Protein AF-A0A520LMS9-F1 (afdb_monomer)

Sequence (282 aa):
MESEQLSDTQIKLTTVPNSDAVNGEWIRSWDDSGITDIYLSMTYQSGLDGSKYPDAHDNPDNYSHNELEKSEWSKIFIHELGHLLGLEHPWDKDDGDWAVDGPNDMTEYTIMGYESRDASGKVMDWFQDVDQRALRQIWDASTSTPEPEGGIIESVRGKGKLKGTKVADAFTFDSFEAFTKKNADKIIGFNASHGDTIAVSADAFPGLEDVSSISFASTKRRKKLKQLSKDDYDFVYFERKGRLYFDGNGAEKNWGNSSEGGLVAILKGKPELTVEDITLLA

Solvent-accessible surface area (backbone atoms only — not comparable to full-atom values): 16347 Å² total; per-residue (Å²): 133,84,75,81,73,83,77,81,62,51,80,45,81,39,70,53,86,96,37,74,58,70,54,76,42,65,54,57,95,86,52,92,81,81,63,60,42,47,38,49,36,60,35,94,52,74,93,67,55,63,85,82,53,75,55,42,87,86,42,51,87,82,60,83,78,53,73,65,58,53,46,53,52,47,26,51,53,53,30,52,51,34,44,74,65,70,48,67,46,52,40,47,62,90,89,73,64,65,78,42,90,42,88,85,54,91,69,78,68,31,53,56,46,85,62,59,47,40,98,86,68,46,69,41,79,61,78,25,75,59,46,52,52,50,45,44,59,67,62,50,68,79,44,87,67,87,65,58,77,52,38,82,44,66,69,49,96,43,61,36,74,45,70,50,46,96,40,34,25,33,41,29,38,61,65,63,67,54,22,32,86,69,35,27,27,31,40,33,56,70,39,61,92,50,58,24,32,40,32,37,26,33,65,34,38,70,79,43,71,87,60,93,70,86,42,63,48,71,39,72,44,74,73,56,50,66,48,50,31,40,65,53,35,47,30,40,35,35,43,76,72,13,35,36,29,34,35,36,49,43,58,42,86,48,23,44,55,49,86,49,12,26,37,51,36,33,40,45,94,38,54,86,79,60,58,88,36,50,41,81,53,130

pLDDT: mean 78.81, std 19.25, range [30.58, 98.56]

Radius of gyration: 29.91 Å; Cα contacts (8 Å, |Δi|>4): 514; chains: 1; bounding box: 59×44×84 Å

Foldseek 3Di:
DDDPDPPPADEDEEADPPDPDQDQDQDPPPDPPPDGHGYRYDHDDDPDDCVVVVPCVVPVVVDDDDPVRVLLSLLRSQLSVLVVLPDAAQCDCPVNDHNDPDLPDDDQDASSHPDQAHPVRDGDNHGDPVSVVVSCVSPVVPDDDPQDAAEEFEQDAWEEEGEHDPAEHEYEQQAADFADPRRAYEYHHDDVVRVYAHEYECNHAVLCPPPPAFFEEEDCDPVVLQVVQQQFGQWYANLVFQWIKGAQPGNDGGRDGRRRIHTHYHYPVSDDDDSSRYHYDD

Structure (mmCIF, N/CA/C/O backbone):
data_AF-A0A520LMS9-F1
#
_entry.id   AF-A0A520LMS9-F1
#
loop_
_atom_site.group_PDB
_atom_site.id
_atom_site.type_symbol
_atom_site.label_atom_id
_atom_site.label_alt_id
_atom_site.label_comp_id
_atom_site.label_asym_id
_atom_site.label_entity_id
_atom_site.label_seq_id
_atom_site.pdbx_PDB_ins_code
_atom_site.Cartn_x
_atom_site.Cartn_y
_atom_site.Cartn_z
_atom_site.occupancy
_atom_site.B_iso_or_equiv
_atom_site.auth_seq_id
_atom_site.auth_comp_id
_atom_site.auth_asym_id
_atom_site.auth_atom_id
_atom_site.pdbx_PDB_model_num
ATOM 1 N N . MET A 1 1 ? -21.909 8.331 -18.723 1.00 33.88 1 MET A N 1
ATOM 2 C CA . MET A 1 1 ? -21.374 7.387 -19.720 1.00 33.88 1 MET A CA 1
ATOM 3 C C . MET A 1 1 ? -20.358 8.178 -20.501 1.00 33.88 1 MET A C 1
ATOM 5 O O . MET A 1 1 ? -20.733 8.889 -21.421 1.00 33.88 1 MET A O 1
ATOM 9 N N . GLU A 1 2 ? -19.125 8.180 -20.012 1.00 30.58 2 GLU A N 1
ATOM 10 C CA . GLU A 1 2 ? -17.992 8.699 -20.768 1.00 30.58 2 GLU A CA 1
ATOM 11 C C . GLU A 1 2 ? -17.697 7.665 -21.850 1.00 30.58 2 GLU A C 1
ATOM 13 O O . GLU A 1 2 ? -17.546 6.479 -21.560 1.00 30.58 2 GLU A O 1
ATOM 18 N N . SER A 1 3 ? -17.768 8.089 -23.106 1.00 32.94 3 SER A N 1
ATOM 19 C CA . SER A 1 3 ? -17.291 7.288 -24.219 1.00 32.94 3 SER A CA 1
ATOM 20 C C . SER A 1 3 ? -15.773 7.384 -24.211 1.00 32.94 3 SER A C 1
ATOM 22 O O . SER A 1 3 ? -15.237 8.429 -24.578 1.00 32.94 3 SER A O 1
ATOM 24 N N . GLU A 1 4 ? -15.091 6.318 -23.806 1.00 32.62 4 GLU A N 1
ATOM 25 C CA . GLU A 1 4 ? -13.724 6.091 -24.263 1.00 32.62 4 GLU A CA 1
ATOM 26 C C . GLU A 1 4 ? -13.776 6.094 -25.795 1.00 32.62 4 GLU A C 1
ATOM 28 O O . GLU A 1 4 ? -14.355 5.201 -26.420 1.00 32.62 4 GLU A O 1
ATOM 33 N N . GLN A 1 5 ? -13.267 7.161 -26.414 1.00 39.25 5 GLN A N 1
ATOM 34 C CA . GLN A 1 5 ? -12.898 7.091 -27.818 1.00 39.25 5 GLN A CA 1
ATOM 35 C C . GLN A 1 5 ? -11.750 6.090 -27.882 1.00 39.25 5 GLN A C 1
ATOM 37 O O . GLN A 1 5 ? -10.721 6.285 -27.240 1.00 39.25 5 GLN A O 1
ATOM 42 N N . LEU A 1 6 ? -11.961 4.991 -28.605 1.00 36.78 6 LEU A N 1
ATOM 43 C CA . LEU A 1 6 ? -10.887 4.105 -29.028 1.00 36.78 6 LEU A CA 1
ATOM 44 C C . LEU A 1 6 ? -9.852 4.981 -29.738 1.00 36.78 6 LEU A C 1
ATOM 46 O O . LEU A 1 6 ? -10.110 5.424 -30.852 1.00 36.78 6 LEU A O 1
ATOM 50 N N . SER A 1 7 ? -8.740 5.282 -29.068 1.00 42.22 7 SER A N 1
ATOM 51 C CA . SER A 1 7 ? -7.595 5.901 -29.721 1.00 42.22 7 SER A CA 1
ATOM 52 C C . SER A 1 7 ? -7.036 4.881 -30.706 1.00 42.22 7 SER A C 1
ATOM 54 O O . SER A 1 7 ? -6.576 3.806 -30.324 1.00 42.22 7 SER A O 1
ATOM 56 N N . ASP A 1 8 ? -7.151 5.195 -31.986 1.00 45.91 8 ASP A N 1
ATOM 57 C CA . ASP A 1 8 ? -6.648 4.449 -33.132 1.00 45.91 8 ASP A CA 1
ATOM 58 C C . ASP A 1 8 ? -5.199 4.833 -33.485 1.00 45.91 8 ASP A C 1
ATOM 60 O O . ASP A 1 8 ? -4.721 4.530 -34.580 1.00 45.91 8 ASP A O 1
ATOM 64 N N . THR A 1 9 ? -4.469 5.446 -32.541 1.00 46.81 9 THR A N 1
ATOM 65 C CA . THR A 1 9 ? -3.041 5.756 -32.673 1.00 46.81 9 THR A CA 1
ATOM 66 C C . THR A 1 9 ? -2.236 4.483 -32.933 1.00 46.81 9 THR A C 1
ATOM 68 O O . THR A 1 9 ? -2.164 3.572 -32.106 1.00 46.81 9 THR A O 1
ATOM 71 N N . GLN A 1 10 ? -1.596 4.422 -34.100 1.00 46.44 10 GLN A N 1
ATOM 72 C CA . GLN A 1 10 ? -0.716 3.322 -34.476 1.00 46.44 10 GLN A CA 1
ATOM 73 C C . GLN A 1 10 ? 0.719 3.631 -34.053 1.00 46.44 10 GLN A C 1
ATOM 75 O O . GLN A 1 10 ? 1.300 4.604 -34.524 1.00 46.44 10 GLN A O 1
ATOM 80 N N . ILE A 1 11 ? 1.315 2.760 -33.233 1.00 51.97 11 ILE A N 1
ATOM 81 C CA . ILE A 1 11 ? 2.762 2.766 -32.992 1.00 51.97 11 ILE A CA 1
ATOM 82 C C . ILE A 1 11 ? 3.422 2.022 -34.151 1.00 51.97 11 ILE A C 1
ATOM 84 O O . ILE A 1 11 ? 3.248 0.811 -34.311 1.00 51.97 11 ILE A O 1
ATOM 88 N N . LYS A 1 12 ? 4.164 2.750 -34.983 1.00 48.50 12 LYS A N 1
ATOM 89 C CA . LYS A 1 12 ? 4.901 2.173 -36.114 1.00 48.50 12 LYS A CA 1
ATOM 90 C C . LYS A 1 12 ? 6.381 2.093 -35.768 1.00 48.50 12 LYS A C 1
ATOM 92 O O . LYS A 1 12 ? 7.036 3.122 -35.636 1.00 48.50 12 LYS A O 1
ATOM 97 N N . LEU A 1 13 ? 6.881 0.862 -35.671 1.00 52.12 13 LEU A N 1
ATOM 98 C CA . LEU A 1 13 ? 8.308 0.549 -35.628 1.00 52.12 13 LEU A CA 1
ATOM 99 C C . LEU A 1 13 ? 8.815 0.476 -37.068 1.00 52.12 13 LEU A C 1
ATOM 101 O O . LEU A 1 13 ? 8.409 -0.412 -37.819 1.00 52.12 13 LEU A O 1
ATOM 105 N N . THR A 1 14 ? 9.650 1.425 -37.480 1.00 47.31 14 THR A N 1
ATOM 106 C CA . THR A 1 14 ? 10.142 1.499 -38.863 1.00 47.31 14 THR A CA 1
ATOM 107 C C . THR A 1 14 ? 11.616 1.875 -38.917 1.00 47.31 14 THR A C 1
ATOM 109 O O . THR A 1 14 ? 12.094 2.651 -38.098 1.00 47.31 14 THR A O 1
ATOM 112 N N . THR A 1 15 ? 12.318 1.356 -39.922 1.00 47.34 15 THR A N 1
ATOM 113 C CA . THR A 1 15 ? 13.655 1.798 -40.320 1.00 47.34 15 THR A CA 1
ATOM 114 C C . THR A 1 15 ? 13.510 2.825 -41.457 1.00 47.34 15 THR A C 1
ATOM 116 O O . THR A 1 15 ? 13.548 2.458 -42.630 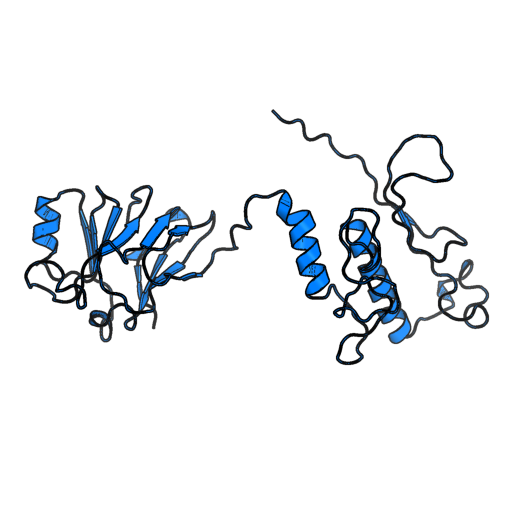1.00 47.34 15 THR A O 1
ATOM 119 N N . VAL A 1 16 ? 13.267 4.104 -41.151 1.00 43.28 16 VAL A N 1
ATOM 120 C CA . VAL A 1 16 ? 13.295 5.200 -42.144 1.00 43.28 16 VAL A CA 1
ATOM 121 C C . VAL A 1 16 ? 14.727 5.485 -42.657 1.00 43.28 16 VAL A C 1
ATOM 123 O O . VAL A 1 16 ? 15.595 5.901 -41.896 1.00 43.28 16 VAL A O 1
ATOM 126 N N . PRO A 1 17 ? 15.021 5.332 -43.955 1.00 41.97 17 PRO A N 1
ATOM 127 C CA . PRO A 1 17 ? 16.337 5.683 -44.496 1.00 41.97 17 PRO A CA 1
ATOM 128 C C . PRO A 1 17 ? 16.702 7.161 -44.251 1.00 41.97 17 PRO A C 1
ATOM 130 O O . PRO A 1 17 ? 15.886 8.037 -44.537 1.00 41.97 17 PRO A O 1
ATOM 133 N N . ASN A 1 18 ? 17.943 7.443 -43.829 1.00 41.88 18 ASN A N 1
ATOM 134 C CA . ASN A 1 18 ? 18.502 8.794 -43.621 1.00 41.88 18 ASN A CA 1
ATOM 135 C C . ASN A 1 18 ? 17.896 9.618 -42.466 1.00 41.88 18 ASN A C 1
ATOM 137 O O . ASN A 1 18 ? 17.939 10.849 -42.509 1.00 41.88 18 ASN A O 1
ATOM 141 N N . SER A 1 19 ? 17.335 8.963 -41.449 1.00 42.06 19 SER A N 1
ATOM 142 C CA . SER A 1 19 ? 16.986 9.615 -40.183 1.00 42.06 19 SER A CA 1
ATOM 143 C C . SER A 1 19 ? 17.893 9.061 -39.088 1.00 42.06 19 SER A C 1
ATOM 145 O O . SER A 1 19 ? 17.854 7.865 -38.838 1.00 42.06 19 SER A O 1
ATOM 147 N N . ASP A 1 20 ? 18.704 9.894 -38.439 1.00 41.53 20 ASP A N 1
ATOM 148 C CA . ASP A 1 20 ? 19.605 9.478 -37.340 1.00 41.53 20 ASP A CA 1
ATOM 149 C C . ASP A 1 20 ? 19.039 9.862 -35.968 1.00 41.53 20 ASP A C 1
ATOM 151 O O . ASP A 1 20 ? 19.756 10.008 -34.981 1.00 41.53 20 ASP A O 1
ATOM 155 N N . ALA A 1 21 ? 17.728 10.072 -35.928 1.00 44.59 21 ALA A N 1
ATOM 156 C CA . ALA A 1 21 ? 16.984 10.436 -34.745 1.00 44.59 21 ALA A CA 1
ATOM 157 C C . ALA A 1 21 ? 15.827 9.463 -34.577 1.00 44.59 21 ALA A C 1
ATOM 159 O O . ALA A 1 21 ? 15.190 9.044 -35.551 1.00 44.59 21 ALA A O 1
ATOM 160 N N . VAL A 1 22 ? 15.539 9.150 -33.325 1.00 48.16 22 VAL A N 1
ATOM 161 C CA . VAL A 1 22 ? 14.228 8.661 -32.957 1.00 48.16 22 VAL A CA 1
ATOM 162 C C . VAL A 1 22 ? 13.415 9.908 -32.612 1.00 48.16 22 VAL A C 1
ATOM 164 O O . VAL A 1 22 ? 13.851 10.773 -31.861 1.00 48.16 22 VAL A O 1
ATOM 167 N N . ASN A 1 23 ? 12.294 10.086 -33.299 1.00 51.00 23 ASN A N 1
ATOM 168 C CA . ASN A 1 23 ? 11.467 11.274 -33.172 1.00 51.00 23 ASN A CA 1
ATOM 169 C C . ASN A 1 23 ? 10.019 10.857 -32.917 1.00 51.00 23 ASN A C 1
ATOM 171 O O . ASN A 1 23 ? 9.332 10.370 -33.815 1.00 51.00 23 ASN A O 1
ATOM 175 N N . GLY A 1 24 ? 9.542 11.089 -31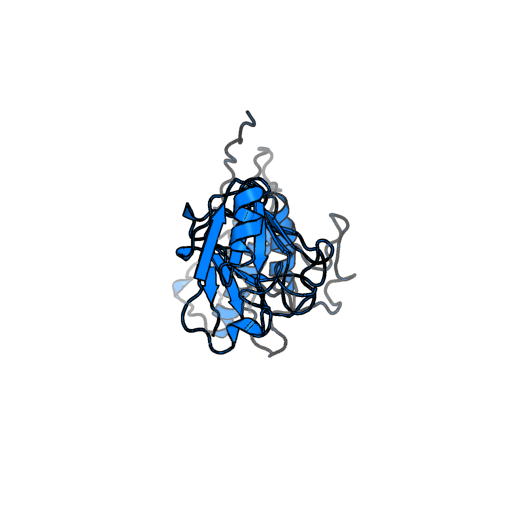.695 1.00 46.66 24 GLY A N 1
ATOM 176 C CA . GLY A 1 24 ? 8.116 11.087 -31.386 1.00 46.66 24 GLY A CA 1
ATOM 177 C C . GLY A 1 24 ? 7.470 12.355 -31.938 1.00 46.66 24 GLY A C 1
ATOM 178 O O . GLY A 1 24 ? 7.271 13.321 -31.210 1.00 46.66 24 GLY A O 1
ATOM 179 N N . GLU A 1 25 ? 7.181 12.397 -33.238 1.00 45.47 25 GLU A N 1
ATOM 180 C CA . GLU A 1 25 ? 6.475 13.538 -33.826 1.00 45.47 25 GLU A CA 1
ATOM 181 C C . GLU A 1 25 ? 4.963 13.325 -33.694 1.00 45.47 25 GLU A C 1
ATOM 183 O O . GLU A 1 25 ? 4.413 12.381 -34.255 1.00 45.47 25 GLU A O 1
ATOM 188 N N . TRP A 1 26 ? 4.276 14.203 -32.959 1.00 45.94 26 TRP A N 1
ATOM 189 C CA . TRP A 1 26 ? 2.817 14.145 -32.798 1.00 45.94 26 TRP A CA 1
ATOM 190 C C . TRP A 1 26 ? 2.055 14.500 -34.087 1.00 45.94 26 TRP A C 1
ATOM 192 O O . TRP A 1 26 ? 0.866 14.207 -34.206 1.00 45.94 26 TRP A O 1
ATOM 202 N N . ILE A 1 27 ? 2.718 15.138 -35.056 1.00 49.84 27 ILE A N 1
ATOM 203 C CA . ILE A 1 27 ? 2.153 15.595 -36.330 1.00 49.84 27 ILE A CA 1
ATOM 204 C C . ILE A 1 27 ? 3.220 15.379 -37.398 1.00 49.84 27 ILE A C 1
ATOM 206 O O . ILE A 1 27 ? 4.312 15.903 -37.253 1.00 49.84 27 ILE A O 1
ATOM 210 N N . ARG A 1 28 ? 2.921 14.664 -38.487 1.00 48.97 28 ARG A N 1
ATOM 211 C CA . ARG A 1 28 ? 3.859 14.540 -39.615 1.00 48.97 28 ARG A CA 1
ATOM 212 C C . ARG A 1 28 ? 4.195 15.940 -40.154 1.00 48.97 28 ARG A C 1
ATOM 214 O O . ARG A 1 28 ? 3.327 16.569 -40.755 1.00 48.97 28 ARG A O 1
ATOM 221 N N . SER A 1 29 ? 5.436 16.413 -40.037 1.00 46.62 29 SER A N 1
ATOM 222 C CA . SER A 1 29 ? 5.850 17.709 -40.625 1.00 46.62 29 SER A CA 1
ATOM 223 C C . SER A 1 29 ? 5.781 17.759 -42.162 1.00 46.62 29 SER A C 1
ATOM 225 O O . SER A 1 29 ? 5.966 18.821 -42.759 1.00 46.62 29 SER A O 1
ATOM 227 N N . TRP A 1 30 ? 5.490 16.629 -42.817 1.00 47.38 30 TRP A N 1
ATOM 228 C CA . TRP A 1 30 ? 5.411 16.478 -44.274 1.00 47.38 30 TRP A CA 1
ATOM 229 C C . TRP A 1 30 ? 4.059 15.956 -44.804 1.00 47.38 30 TRP A C 1
ATOM 231 O O . TRP A 1 30 ? 3.965 15.655 -45.996 1.00 47.38 30 TRP A O 1
ATOM 241 N N . ASP A 1 31 ? 3.024 15.807 -43.968 1.00 47.31 31 ASP A N 1
ATOM 242 C CA . ASP A 1 31 ? 1.703 15.306 -44.388 1.00 47.31 31 ASP A CA 1
ATOM 243 C C . ASP A 1 31 ? 0.550 16.107 -43.759 1.00 47.31 31 ASP A C 1
ATOM 245 O O . ASP A 1 31 ? 0.352 16.106 -42.547 1.00 47.31 31 ASP A O 1
ATOM 249 N N . ASP A 1 32 ? -0.255 16.733 -44.622 1.00 53.16 32 ASP A N 1
ATOM 250 C CA . ASP A 1 32 ? -1.400 17.585 -44.275 1.00 53.16 32 ASP A CA 1
ATOM 251 C C . ASP A 1 32 ? -2.677 16.797 -43.885 1.00 53.16 32 ASP A C 1
ATOM 253 O O . ASP A 1 32 ? -3.763 17.375 -43.791 1.00 53.16 32 ASP A O 1
ATOM 257 N N . SER A 1 33 ? -2.602 15.474 -43.685 1.00 55.84 33 SER A N 1
ATOM 258 C CA . SER A 1 33 ? -3.771 14.620 -43.402 1.00 55.84 33 SER A CA 1
ATOM 259 C C . SER A 1 33 ? -4.434 14.851 -42.037 1.00 55.84 33 SER A C 1
ATOM 261 O O . SER A 1 33 ? -5.573 14.423 -41.839 1.00 55.84 33 SER A O 1
ATOM 263 N N . GLY A 1 34 ? -3.756 15.527 -41.100 1.00 50.59 34 GLY A N 1
ATOM 264 C CA . GLY A 1 34 ? -4.283 15.835 -39.764 1.00 50.59 34 GLY A CA 1
ATOM 265 C C . GLY A 1 34 ? -4.387 14.631 -38.816 1.00 50.59 34 GLY A C 1
ATOM 266 O O . GLY A 1 34 ? -5.037 14.737 -37.778 1.00 50.59 34 GLY A O 1
ATOM 267 N N . ILE A 1 35 ? -3.774 13.495 -39.164 1.00 48.34 35 ILE A N 1
ATOM 268 C CA . ILE A 1 35 ? -3.728 12.281 -38.337 1.00 48.34 35 ILE A CA 1
ATOM 269 C C . ILE A 1 35 ? -2.512 12.344 -37.402 1.00 48.34 35 ILE A C 1
ATOM 271 O O . ILE A 1 35 ? -1.378 12.474 -37.865 1.00 48.34 35 ILE A O 1
ATOM 275 N N . THR A 1 36 ? -2.743 12.212 -36.093 1.00 50.81 36 THR A N 1
ATOM 276 C CA . THR A 1 36 ? -1.698 12.120 -35.061 1.00 50.81 36 THR A CA 1
ATOM 277 C C . THR A 1 36 ? -1.283 10.656 -34.865 1.00 50.81 36 THR A C 1
ATOM 279 O O . THR A 1 36 ? -1.902 9.914 -34.098 1.00 50.81 36 THR A O 1
ATOM 282 N N . ASP A 1 37 ? -0.258 10.223 -35.594 1.00 48.97 37 ASP A N 1
ATOM 283 C CA . ASP A 1 37 ? 0.412 8.930 -35.401 1.00 48.97 37 ASP A CA 1
ATOM 284 C C . ASP A 1 37 ? 1.656 9.148 -34.523 1.00 48.97 37 ASP A C 1
ATOM 286 O O . ASP A 1 37 ? 2.373 10.118 -34.748 1.00 48.97 37 ASP A O 1
ATOM 290 N N . ILE A 1 38 ? 1.966 8.233 -33.595 1.00 51.47 38 ILE A N 1
ATOM 291 C CA . ILE A 1 38 ? 3.253 8.257 -32.882 1.00 51.47 38 ILE A CA 1
ATOM 292 C C . ILE A 1 38 ? 4.231 7.331 -33.607 1.00 51.47 38 ILE A C 1
ATOM 294 O O . ILE A 1 38 ? 4.032 6.114 -33.684 1.00 51.47 38 ILE A O 1
ATOM 298 N N . TYR A 1 39 ? 5.300 7.909 -34.148 1.00 48.28 39 TYR A N 1
ATOM 299 C CA . TYR A 1 39 ? 6.369 7.153 -34.789 1.00 48.28 39 TYR A CA 1
ATOM 300 C C . TYR A 1 39 ? 7.457 6.832 -33.773 1.00 48.28 39 TYR A C 1
ATOM 302 O O . TYR A 1 39 ? 7.999 7.723 -33.132 1.00 48.28 39 TYR A O 1
ATOM 310 N N . LEU A 1 40 ? 7.806 5.551 -33.670 1.00 51.53 40 LEU A N 1
ATOM 311 C CA . LEU A 1 40 ? 9.068 5.135 -33.075 1.00 51.53 40 LEU A CA 1
ATOM 312 C C . LEU A 1 40 ? 9.933 4.623 -34.227 1.00 51.53 40 LEU A C 1
ATOM 314 O O . LEU A 1 40 ? 9.941 3.435 -34.557 1.00 51.53 40 LEU A O 1
ATOM 318 N N . SER A 1 41 ? 10.587 5.553 -34.924 1.00 48.59 41 SER A N 1
ATOM 319 C CA . SER A 1 41 ? 11.546 5.199 -35.970 1.00 48.59 41 SER A CA 1
ATOM 320 C C . SER A 1 41 ? 12.838 4.746 -35.307 1.00 48.59 41 SER A C 1
ATOM 322 O O . SER A 1 41 ? 13.428 5.499 -34.545 1.00 48.59 41 SER A O 1
ATOM 324 N N . MET A 1 42 ? 13.276 3.525 -35.599 1.00 50.81 42 MET A N 1
ATOM 325 C CA . MET A 1 42 ? 14.572 3.008 -35.174 1.00 50.81 42 MET A CA 1
ATOM 326 C C . MET A 1 42 ? 15.397 2.760 -36.418 1.00 50.81 42 MET A C 1
ATOM 328 O O . MET A 1 42 ? 15.156 1.820 -37.175 1.00 50.81 42 MET A O 1
ATOM 332 N N . THR A 1 43 ? 16.357 3.632 -36.650 1.00 48.44 43 THR A N 1
ATOM 333 C CA . THR A 1 43 ? 17.152 3.652 -37.868 1.00 48.44 43 THR A CA 1
ATOM 334 C C . THR A 1 43 ? 18.599 3.686 -37.471 1.00 48.44 43 THR A C 1
ATOM 336 O O . THR A 1 43 ? 19.072 4.606 -36.814 1.00 48.44 43 THR A O 1
ATOM 339 N N . TYR A 1 44 ? 19.310 2.628 -37.834 1.00 50.03 44 TYR A N 1
ATOM 340 C CA . TYR A 1 44 ? 20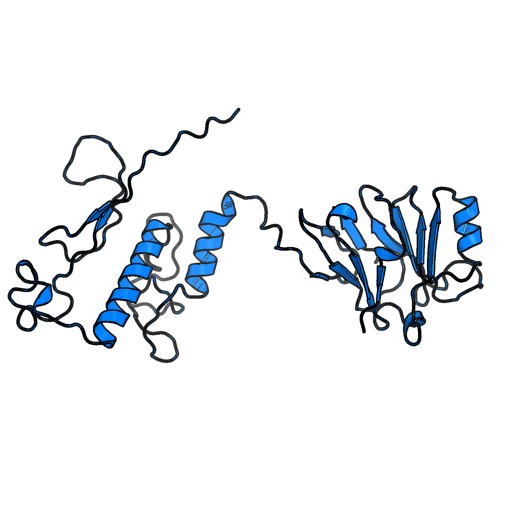.745 2.594 -37.662 1.00 50.03 44 TYR A CA 1
ATOM 341 C C . TYR A 1 44 ? 21.376 3.499 -38.720 1.00 50.03 44 TYR A C 1
ATOM 343 O O . TYR A 1 44 ? 21.528 3.060 -39.858 1.00 50.03 44 TYR A O 1
ATOM 351 N N . GLN A 1 45 ? 21.736 4.738 -38.372 1.00 47.50 45 GLN A N 1
ATOM 352 C CA . GLN A 1 45 ? 22.782 5.478 -39.081 1.00 47.50 45 GLN A CA 1
ATOM 353 C C . GLN A 1 45 ? 23.426 6.588 -38.211 1.00 47.50 45 GLN A C 1
ATOM 355 O O . GLN A 1 45 ? 22.820 7.188 -37.336 1.00 47.50 45 GLN A O 1
ATOM 360 N N . SER A 1 46 ? 24.736 6.749 -38.432 1.00 42.03 46 SER A N 1
ATOM 361 C CA . SER A 1 46 ? 25.700 7.790 -38.011 1.00 42.03 46 SER A CA 1
ATOM 362 C C . SER A 1 46 ? 26.239 7.933 -36.577 1.00 42.03 46 SER A C 1
ATOM 364 O O . SER A 1 46 ? 27.252 8.618 -36.422 1.00 42.03 46 SER A O 1
ATOM 366 N N . GLY A 1 47 ? 25.747 7.218 -35.561 1.00 42.97 47 GLY A N 1
ATOM 367 C CA . GLY A 1 47 ? 26.341 7.306 -34.209 1.00 42.97 47 GLY A CA 1
ATOM 368 C C . GLY A 1 47 ? 27.829 6.907 -34.100 1.00 42.97 47 GLY A C 1
ATOM 369 O O . GLY A 1 47 ? 28.518 7.341 -33.181 1.00 42.97 47 GLY A O 1
ATOM 370 N N . LEU A 1 48 ? 28.365 6.114 -35.037 1.00 42.84 48 LEU A N 1
ATOM 371 C CA . LEU A 1 48 ? 29.783 5.741 -35.083 1.00 42.84 48 LEU A CA 1
ATOM 372 C C . LEU A 1 48 ? 30.252 5.661 -36.539 1.00 42.84 48 LEU A C 1
ATOM 374 O O . LEU A 1 48 ? 29.856 4.751 -37.257 1.00 42.84 48 LEU A O 1
ATOM 378 N N . ASP A 1 49 ? 31.083 6.629 -36.937 1.00 49.91 49 ASP A N 1
ATOM 379 C CA . ASP A 1 49 ? 31.941 6.672 -38.131 1.00 49.91 49 ASP A CA 1
ATOM 380 C C . ASP A 1 49 ? 31.447 5.869 -39.353 1.00 49.91 49 ASP A C 1
ATOM 382 O O . ASP A 1 49 ? 31.638 4.656 -39.442 1.00 49.91 49 ASP A O 1
ATOM 386 N N . GLY A 1 50 ? 30.905 6.564 -40.359 1.00 52.28 50 GLY A N 1
ATOM 387 C CA . GLY A 1 50 ? 30.509 5.964 -41.640 1.00 52.28 50 GLY A CA 1
ATOM 388 C C . GLY A 1 50 ? 31.625 5.191 -42.364 1.00 52.28 50 GLY A C 1
ATOM 389 O O . GLY A 1 50 ? 31.333 4.429 -43.281 1.00 52.28 50 GLY A O 1
ATOM 390 N N . SER A 1 51 ? 32.893 5.325 -41.950 1.00 61.38 51 SER A N 1
ATOM 391 C CA . SER A 1 51 ? 33.997 4.486 -42.430 1.00 61.38 51 SER A CA 1
ATOM 392 C C . SER A 1 51 ? 33.992 3.061 -41.853 1.00 61.38 51 SER A C 1
ATOM 394 O O . SER A 1 51 ? 34.489 2.138 -42.500 1.00 61.38 51 SER A O 1
ATOM 396 N N . LYS A 1 52 ? 33.411 2.862 -40.663 1.00 61.34 52 LYS A N 1
ATOM 397 C CA . LYS A 1 52 ? 33.328 1.567 -39.974 1.00 61.34 52 LYS A CA 1
ATOM 398 C C . LYS A 1 52 ? 32.231 0.669 -40.555 1.00 61.34 52 LYS A C 1
ATOM 400 O O . LYS A 1 52 ? 32.393 -0.549 -40.557 1.00 61.34 52 LYS A O 1
ATOM 405 N N . TYR A 1 53 ? 31.156 1.271 -41.069 1.00 63.66 53 TYR A N 1
ATOM 406 C CA . TYR A 1 53 ? 29.943 0.587 -41.535 1.00 63.66 53 TYR A CA 1
ATOM 407 C C . TYR A 1 53 ? 29.444 1.121 -42.901 1.00 63.66 53 TYR A C 1
ATOM 409 O O . TYR A 1 53 ? 28.313 1.598 -43.000 1.00 63.66 53 TYR A O 1
ATOM 417 N N . PRO A 1 54 ? 30.276 1.090 -43.960 1.00 61.72 54 PRO A N 1
ATOM 418 C CA . PRO A 1 54 ? 30.059 1.860 -45.193 1.00 61.72 54 PRO A CA 1
ATOM 419 C C . PRO A 1 54 ? 28.836 1.462 -46.039 1.00 61.72 54 PRO A C 1
ATOM 421 O O . PRO A 1 54 ? 28.359 2.288 -46.813 1.00 61.72 54 PRO A O 1
ATOM 424 N N . ASP A 1 55 ? 28.327 0.232 -45.920 1.00 61.16 55 ASP A N 1
ATOM 425 C CA . ASP A 1 55 ? 27.168 -0.281 -46.678 1.00 61.16 55 ASP A CA 1
ATOM 426 C C . ASP A 1 55 ? 26.124 -0.981 -45.786 1.00 61.16 55 ASP A C 1
ATOM 428 O O . ASP A 1 55 ? 25.285 -1.735 -46.276 1.00 61.16 55 ASP A O 1
ATOM 432 N N . ALA A 1 56 ? 26.142 -0.718 -44.472 1.00 57.69 56 ALA A N 1
ATOM 433 C CA . ALA A 1 56 ? 25.232 -1.349 -43.508 1.00 57.69 56 ALA A CA 1
ATOM 434 C C . ALA A 1 56 ? 23.743 -1.083 -43.795 1.00 57.69 56 ALA A C 1
ATOM 436 O O . ALA A 1 56 ? 22.887 -1.826 -43.329 1.00 57.69 56 ALA A O 1
ATOM 437 N N . HIS A 1 57 ? 23.439 -0.048 -44.583 1.00 54.38 57 HIS A N 1
ATOM 438 C CA . HIS A 1 57 ? 22.089 0.235 -45.062 1.00 54.38 57 HIS A CA 1
ATOM 439 C C . HIS A 1 57 ? 21.552 -0.864 -45.990 1.00 54.38 57 HIS A C 1
ATOM 441 O O . HIS A 1 57 ? 20.426 -1.325 -45.821 1.00 54.38 57 HIS A O 1
ATOM 447 N N . ASP A 1 58 ? 22.372 -1.290 -46.950 1.00 58.03 58 ASP A N 1
ATOM 448 C CA . ASP A 1 58 ? 21.991 -2.285 -47.953 1.00 58.03 58 ASP A CA 1
ATOM 449 C C . ASP A 1 58 ? 22.282 -3.712 -47.467 1.00 58.03 58 ASP A C 1
ATOM 451 O O . ASP A 1 58 ? 21.612 -4.659 -47.878 1.00 58.03 58 ASP A O 1
ATOM 455 N N . ASN A 1 59 ? 23.271 -3.868 -46.577 1.00 59.28 59 ASN A N 1
ATOM 456 C CA . ASN A 1 59 ? 23.741 -5.158 -46.079 1.00 59.28 59 ASN A CA 1
ATOM 457 C C . ASN A 1 59 ? 23.907 -5.168 -44.543 1.00 59.28 59 ASN A C 1
ATOM 459 O O . ASN A 1 59 ? 25.028 -5.315 -44.044 1.00 59.28 59 ASN A O 1
ATOM 463 N N . PRO A 1 60 ? 22.821 -5.033 -43.763 1.00 55.38 60 PRO A N 1
ATOM 464 C CA . PRO A 1 60 ? 22.900 -4.937 -42.301 1.00 55.38 60 PRO A CA 1
ATOM 465 C C . PRO A 1 60 ? 23.514 -6.185 -41.650 1.00 55.38 60 PRO A C 1
ATOM 467 O O . PRO A 1 60 ? 24.262 -6.078 -40.681 1.00 55.38 60 PRO A O 1
ATOM 470 N N . ASP A 1 61 ? 23.287 -7.364 -42.232 1.00 62.75 61 ASP A N 1
ATOM 471 C CA . ASP A 1 61 ? 23.791 -8.641 -41.710 1.00 62.75 61 ASP A CA 1
ATOM 472 C C . ASP A 1 61 ? 25.319 -8.802 -41.836 1.00 62.75 61 ASP A C 1
ATOM 474 O O . ASP A 1 61 ? 25.906 -9.692 -41.215 1.00 62.75 61 ASP A O 1
ATOM 478 N N . ASN A 1 62 ? 25.990 -7.947 -42.618 1.00 65.12 62 ASN A N 1
ATOM 479 C CA . ASN A 1 62 ? 27.447 -7.989 -42.785 1.00 65.12 62 ASN A CA 1
ATOM 480 C C . ASN A 1 62 ? 28.204 -7.445 -41.567 1.00 65.12 62 ASN A C 1
ATOM 482 O O . ASN A 1 62 ? 29.424 -7.611 -41.475 1.00 65.12 62 ASN A O 1
ATOM 486 N N . TYR A 1 63 ? 27.503 -6.807 -40.631 1.00 65.38 63 TYR A N 1
ATOM 487 C CA . TYR A 1 63 ? 28.106 -6.107 -39.510 1.00 65.38 63 TYR A CA 1
ATOM 488 C C . TYR A 1 63 ? 27.604 -6.673 -38.190 1.00 65.38 63 TYR A C 1
ATOM 490 O O . TYR A 1 63 ? 26.425 -6.636 -37.862 1.00 65.38 63 TYR A O 1
ATOM 498 N N . SER A 1 64 ? 28.531 -7.218 -37.405 1.00 66.19 64 SER A N 1
ATOM 499 C CA . SER A 1 64 ? 28.241 -7.686 -36.052 1.00 66.19 64 SER A CA 1
ATOM 500 C C . SER A 1 64 ? 28.575 -6.597 -35.042 1.00 66.19 64 SER A C 1
ATOM 502 O O . SER A 1 64 ? 29.717 -6.144 -34.972 1.00 66.19 64 SER A O 1
ATOM 504 N N . HIS A 1 65 ? 27.592 -6.219 -34.228 1.00 69.19 65 HIS A N 1
ATOM 505 C CA . HIS A 1 65 ? 27.791 -5.271 -33.138 1.00 69.19 65 HIS A CA 1
ATOM 506 C C . HIS A 1 65 ? 28.502 -5.923 -31.957 1.00 69.19 65 HIS A C 1
ATOM 508 O O . HIS A 1 65 ? 28.193 -7.057 -31.566 1.00 69.19 65 HIS A O 1
ATOM 514 N N . ASN A 1 66 ? 29.429 -5.182 -31.360 1.00 74.06 66 ASN A N 1
ATOM 515 C CA . ASN A 1 66 ? 30.015 -5.575 -30.086 1.00 74.06 66 ASN A CA 1
ATOM 516 C C . ASN A 1 66 ? 29.057 -5.261 -28.920 1.00 74.06 66 ASN A C 1
ATOM 518 O O . ASN A 1 66 ? 28.049 -4.575 -29.079 1.00 74.06 66 ASN A O 1
ATOM 522 N N . GLU A 1 67 ? 29.366 -5.778 -27.733 1.00 77.44 67 GLU A N 1
ATOM 523 C CA . GLU A 1 67 ? 28.486 -5.656 -26.562 1.00 77.44 67 GLU A CA 1
ATOM 524 C C . GLU A 1 67 ? 28.289 -4.209 -26.083 1.00 77.44 67 GLU A C 1
ATOM 526 O O . GLU A 1 67 ? 27.209 -3.873 -25.603 1.00 77.44 67 GLU A O 1
ATOM 531 N N . LEU A 1 68 ? 29.289 -3.336 -26.253 1.00 74.38 68 LEU A N 1
ATOM 532 C CA . LEU A 1 68 ? 29.157 -1.920 -25.903 1.00 74.38 68 LEU A CA 1
ATOM 533 C C . LEU A 1 68 ? 28.164 -1.227 -26.838 1.00 74.38 68 LEU A C 1
ATOM 535 O O . LEU A 1 68 ? 27.260 -0.552 -26.363 1.00 74.38 68 LEU A O 1
ATOM 539 N N . GLU A 1 69 ? 28.286 -1.462 -28.146 1.00 73.25 69 GLU A N 1
ATOM 540 C CA . GLU A 1 69 ? 27.367 -0.902 -29.142 1.00 73.25 69 GLU A CA 1
ATOM 541 C C . GLU A 1 69 ? 25.931 -1.361 -28.870 1.00 73.25 69 GLU A C 1
ATOM 543 O O . GLU A 1 69 ? 25.019 -0.542 -28.829 1.00 73.25 69 GLU A O 1
ATOM 548 N N . LYS A 1 70 ? 25.715 -2.652 -28.591 1.00 75.19 70 LYS A N 1
ATOM 549 C CA . LYS A 1 70 ? 24.383 -3.162 -28.221 1.00 75.19 70 LYS A CA 1
ATOM 550 C C . LYS A 1 70 ? 23.836 -2.502 -26.953 1.00 75.19 70 LYS A C 1
ATOM 552 O O . LYS A 1 70 ? 22.642 -2.217 -26.883 1.00 75.19 70 LYS A O 1
ATOM 557 N N . SER A 1 71 ? 24.691 -2.262 -25.957 1.00 78.06 71 SER A N 1
ATOM 558 C CA . SER A 1 71 ? 24.305 -1.616 -24.700 1.00 78.06 71 SER A CA 1
ATOM 559 C C . SER A 1 71 ? 23.924 -0.147 -24.898 1.00 78.06 71 SER A C 1
ATOM 561 O O . SER A 1 71 ? 22.930 0.296 -24.331 1.00 78.06 71 SER A O 1
ATOM 563 N N . GLU A 1 72 ? 24.677 0.600 -25.706 1.00 76.81 72 GLU A N 1
ATOM 564 C CA . GLU A 1 72 ? 24.373 1.998 -26.040 1.00 76.81 72 GLU A CA 1
ATOM 565 C C . GLU A 1 72 ? 23.066 2.100 -26.834 1.00 76.81 72 GLU A C 1
ATOM 567 O O . GLU A 1 72 ? 22.202 2.911 -26.508 1.00 76.81 72 GLU A O 1
ATOM 572 N N . TRP A 1 73 ? 22.858 1.202 -27.799 1.00 75.00 73 TRP A N 1
ATOM 573 C CA . TRP A 1 73 ? 21.600 1.112 -28.542 1.00 75.00 73 TRP A CA 1
ATOM 574 C C . TRP A 1 73 ? 20.406 0.749 -27.658 1.00 75.00 73 TRP A C 1
ATOM 576 O O . TRP A 1 73 ? 19.317 1.291 -27.842 1.00 75.00 73 TRP A O 1
ATOM 586 N N . SER A 1 74 ? 20.606 -0.123 -26.670 1.00 80.31 74 SER A N 1
ATOM 587 C CA . SER A 1 74 ? 19.564 -0.447 -25.690 1.00 80.31 74 SER A CA 1
ATOM 588 C C . SER A 1 74 ? 19.189 0.784 -24.859 1.00 80.31 74 SER A C 1
ATOM 590 O O . SER A 1 74 ? 18.004 1.044 -24.677 1.00 80.31 74 SER A O 1
ATOM 592 N N . LYS A 1 75 ? 20.169 1.595 -24.428 1.00 84.06 75 LYS A N 1
ATOM 593 C CA . LYS A 1 75 ? 19.916 2.866 -23.724 1.00 84.06 75 LYS A CA 1
ATOM 594 C C . LYS A 1 75 ? 19.099 3.830 -24.573 1.00 84.06 75 LYS A C 1
ATOM 596 O O . LYS A 1 75 ? 18.128 4.394 -24.079 1.00 84.06 75 LYS A O 1
ATOM 601 N N . ILE A 1 76 ? 19.497 4.023 -25.833 1.00 79.56 76 ILE A N 1
ATOM 602 C CA . ILE A 1 76 ? 18.800 4.920 -26.766 1.00 79.56 76 ILE A CA 1
ATOM 603 C C . ILE A 1 76 ? 17.350 4.467 -26.927 1.00 79.56 76 ILE A C 1
ATOM 605 O O . ILE A 1 76 ? 16.441 5.269 -26.778 1.00 79.56 76 ILE A O 1
ATOM 609 N N . PHE A 1 77 ? 17.106 3.172 -27.120 1.00 79.38 77 PHE A N 1
ATOM 610 C CA . PHE A 1 77 ? 15.739 2.662 -27.199 1.00 79.38 77 PHE A CA 1
ATOM 611 C C . PHE A 1 77 ? 14.899 3.002 -25.954 1.00 79.38 77 PHE A C 1
ATOM 613 O O . PHE A 1 77 ? 13.750 3.419 -26.084 1.00 79.38 77 PHE A O 1
ATOM 620 N N . ILE A 1 78 ? 15.463 2.857 -24.750 1.00 86.38 78 ILE A N 1
ATOM 621 C CA . ILE A 1 78 ? 14.757 3.184 -23.501 1.00 86.38 78 ILE A CA 1
ATOM 622 C C . ILE A 1 78 ? 14.529 4.696 -23.341 1.00 86.38 78 ILE A C 1
ATOM 624 O O . ILE A 1 78 ? 13.479 5.090 -22.842 1.00 86.38 78 ILE A O 1
ATOM 628 N N . HIS A 1 79 ? 15.458 5.542 -23.796 1.00 88.00 79 HIS A N 1
ATOM 629 C CA . HIS A 1 79 ? 15.286 7.003 -23.835 1.00 88.00 79 HIS A CA 1
ATOM 630 C C . HIS A 1 79 ? 14.058 7.408 -24.644 1.00 88.00 79 HIS A C 1
ATOM 632 O O . HIS A 1 79 ? 13.202 8.158 -24.185 1.00 88.00 79 HIS A O 1
ATOM 638 N N . GLU A 1 80 ? 13.913 6.807 -25.810 1.00 79.88 80 GLU A N 1
ATOM 639 C CA . GLU A 1 80 ? 12.843 7.137 -26.741 1.00 79.88 80 GLU A CA 1
ATOM 640 C C . GLU A 1 80 ? 11.505 6.541 -26.328 1.00 79.88 80 GLU A C 1
ATOM 642 O O . GLU A 1 80 ? 10.447 7.143 -26.507 1.00 79.88 80 GLU A O 1
ATOM 647 N N . LEU A 1 81 ? 11.551 5.376 -25.682 1.00 83.31 81 LEU A N 1
ATOM 648 C CA . LEU A 1 81 ? 10.411 4.869 -24.937 1.00 83.31 81 LEU A CA 1
ATOM 649 C C . LEU A 1 81 ? 9.995 5.852 -23.828 1.00 83.31 81 LEU A C 1
ATOM 651 O O . LEU A 1 8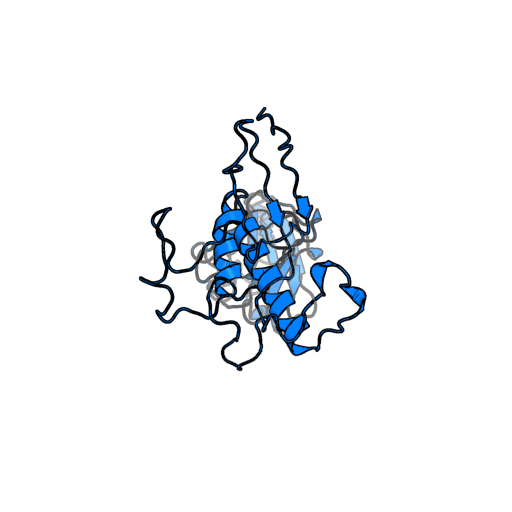1 ? 8.804 6.007 -23.584 1.00 83.31 81 LEU A O 1
ATOM 655 N N . GLY A 1 82 ? 10.942 6.538 -23.184 1.00 86.50 82 GLY A N 1
ATOM 656 C CA . GLY A 1 82 ? 10.670 7.625 -22.242 1.00 86.50 82 GLY A CA 1
ATOM 657 C C . GLY A 1 82 ? 9.863 8.757 -22.877 1.00 86.50 82 GLY A C 1
ATOM 658 O O . GLY A 1 82 ? 8.806 9.101 -22.350 1.00 86.50 82 GLY A O 1
ATOM 659 N N . HIS A 1 83 ? 10.289 9.258 -24.040 1.00 82.62 83 HIS A N 1
ATOM 660 C CA . HIS A 1 83 ? 9.537 10.256 -24.813 1.00 82.62 83 HIS A CA 1
ATOM 661 C C . HIS A 1 83 ? 8.145 9.775 -25.227 1.00 82.62 83 HIS A C 1
ATOM 663 O O . HIS A 1 83 ? 7.165 10.507 -25.083 1.00 82.62 83 HIS A O 1
ATOM 669 N N . LEU A 1 84 ? 8.020 8.522 -25.677 1.00 78.25 84 LEU A N 1
ATOM 670 C CA . LEU A 1 84 ? 6.721 7.907 -25.978 1.00 78.25 84 LEU A CA 1
ATOM 671 C C . LEU A 1 84 ? 5.795 7.900 -24.752 1.00 78.25 84 LEU A C 1
ATOM 673 O O . LEU A 1 84 ? 4.585 8.079 -24.877 1.00 78.25 84 LEU A O 1
ATOM 677 N N . LEU A 1 85 ? 6.369 7.699 -23.568 1.00 79.94 85 LEU A N 1
ATOM 678 C CA . LEU A 1 85 ? 5.682 7.755 -22.285 1.00 79.94 85 LEU A CA 1
ATOM 679 C C . LEU A 1 85 ? 5.618 9.188 -21.714 1.00 79.94 85 LEU A C 1
ATOM 681 O O . LEU A 1 85 ? 5.313 9.362 -20.542 1.00 79.94 85 LEU A O 1
ATOM 685 N N . GLY A 1 86 ? 5.880 10.230 -22.499 1.00 81.50 86 GLY A N 1
ATOM 686 C CA . GLY A 1 86 ? 5.691 11.620 -22.079 1.00 81.50 86 GLY A CA 1
ATOM 687 C C . GLY A 1 86 ? 6.789 12.203 -21.188 1.00 81.50 86 GLY A C 1
ATOM 688 O O . GLY A 1 86 ? 6.592 13.291 -20.661 1.00 81.50 86 GLY A O 1
ATOM 689 N N . LEU A 1 87 ? 7.926 11.524 -21.009 1.00 87.81 87 LEU A N 1
ATOM 690 C CA . LEU A 1 87 ? 9.111 12.175 -20.446 1.00 87.81 87 LEU A CA 1
ATOM 691 C C . LEU A 1 87 ? 9.733 13.121 -21.477 1.00 87.81 87 LEU A C 1
ATOM 693 O O . LEU A 1 87 ? 9.773 12.818 -22.667 1.00 87.81 87 LEU A O 1
ATOM 697 N N . GLU A 1 88 ? 10.290 14.227 -21.015 1.00 88.38 88 GLU A N 1
ATOM 698 C CA . GLU A 1 88 ? 11.050 15.183 -21.823 1.00 88.38 88 GLU A CA 1
ATOM 699 C C . GLU A 1 88 ? 12.513 15.245 -21.370 1.00 88.38 88 GLU A C 1
ATOM 701 O O . GLU A 1 88 ? 12.903 14.582 -20.398 1.00 88.38 88 GLU A O 1
ATOM 706 N N . HIS A 1 89 ? 13.349 16.014 -22.072 1.00 92.06 89 HIS A N 1
ATOM 707 C CA . HIS A 1 89 ? 14.686 16.261 -21.557 1.00 92.06 89 HIS A CA 1
ATOM 708 C C . HIS A 1 89 ? 14.621 17.176 -20.326 1.00 92.06 89 HIS A C 1
ATOM 710 O O . HIS A 1 89 ? 13.817 18.101 -20.290 1.00 92.06 89 HIS A O 1
ATOM 716 N N . PRO A 1 90 ? 15.541 17.033 -19.352 1.00 92.25 90 PRO A N 1
ATOM 717 C CA . PRO A 1 90 ? 15.562 17.852 -18.133 1.00 92.25 90 PRO A CA 1
ATOM 718 C C . PRO A 1 90 ? 15.668 19.377 -18.328 1.00 92.25 90 PRO A C 1
ATOM 720 O O . PRO A 1 90 ? 15.570 20.119 -17.348 1.00 92.25 90 PRO A O 1
ATOM 723 N N . TRP A 1 91 ? 15.968 19.836 -19.543 1.00 91.88 91 TRP A N 1
ATOM 724 C CA . TRP A 1 91 ? 16.177 21.238 -19.915 1.00 91.88 91 TRP A CA 1
ATOM 725 C C . TRP A 1 91 ? 15.142 21.768 -20.909 1.00 91.88 91 TRP A C 1
ATOM 727 O O . TRP A 1 91 ? 15.241 22.939 -21.298 1.00 91.88 91 TRP A O 1
ATOM 737 N N . ASP A 1 92 ? 14.217 20.925 -21.366 1.00 85.50 92 ASP A N 1
ATOM 738 C CA . ASP A 1 92 ? 13.102 21.368 -22.199 1.00 85.50 92 ASP A CA 1
ATOM 739 C C . ASP A 1 92 ? 12.192 22.256 -21.329 1.00 85.50 92 ASP A C 1
ATOM 741 O O . ASP A 1 92 ? 12.134 22.077 -20.121 1.00 85.50 92 ASP A O 1
ATOM 745 N N . LYS A 1 93 ? 11.620 23.332 -21.891 1.00 86.38 93 LYS A N 1
ATOM 746 C CA . LYS A 1 93 ? 10.885 24.366 -21.114 1.00 86.38 93 LYS A CA 1
ATOM 747 C C . LYS A 1 93 ? 9.494 24.647 -21.674 1.00 86.38 93 LYS A C 1
ATOM 749 O O . LYS A 1 93 ? 8.898 25.681 -21.356 1.00 86.38 93 LYS A O 1
ATOM 754 N N . ASP A 1 94 ? 9.031 23.802 -22.586 1.00 78.19 94 ASP A N 1
ATOM 755 C CA . ASP A 1 94 ? 7.887 24.096 -23.446 1.00 78.19 94 ASP A CA 1
ATOM 756 C C . ASP A 1 94 ? 6.547 23.987 -22.699 1.00 78.19 94 ASP A C 1
ATOM 758 O O . ASP A 1 94 ? 5.593 24.689 -23.051 1.00 78.19 94 ASP A O 1
ATOM 762 N N . ASP A 1 95 ? 6.474 23.179 -21.639 1.00 73.94 95 ASP A N 1
ATOM 763 C CA . ASP A 1 95 ? 5.287 22.991 -20.792 1.00 73.94 95 ASP A CA 1
ATOM 764 C C . ASP A 1 95 ? 5.319 23.788 -19.471 1.00 73.94 95 ASP A C 1
ATOM 766 O O . ASP A 1 95 ? 4.270 24.037 -18.865 1.00 73.94 95 ASP A O 1
ATOM 770 N N . GLY A 1 96 ? 6.486 24.313 -19.093 1.00 76.94 96 GLY A N 1
ATOM 771 C CA . GLY A 1 96 ? 6.663 25.239 -17.978 1.00 76.94 96 GLY A CA 1
ATOM 772 C C . GLY A 1 96 ? 7.239 24.618 -16.706 1.00 76.94 96 GLY A C 1
ATOM 773 O O . GLY A 1 96 ? 7.383 25.349 -15.717 1.00 76.94 96 GLY A O 1
ATOM 774 N N . ASP A 1 97 ? 7.612 23.341 -16.726 1.00 80.00 97 ASP A N 1
ATOM 775 C CA . ASP A 1 97 ? 8.528 22.733 -15.768 1.00 80.00 97 ASP A CA 1
ATOM 776 C C . ASP A 1 97 ? 9.832 22.302 -16.445 1.00 80.00 97 ASP A C 1
ATOM 778 O O . ASP A 1 97 ? 9.888 22.075 -17.637 1.00 80.00 97 ASP A O 1
ATOM 782 N N . TRP A 1 98 ? 10.935 22.365 -15.698 1.00 89.62 98 TRP A N 1
ATOM 783 C CA . TRP A 1 98 ? 12.255 21.909 -16.136 1.00 89.62 98 TRP A CA 1
ATOM 784 C C . TRP A 1 98 ? 13.140 21.715 -14.907 1.00 89.62 98 TRP A C 1
ATOM 786 O O . TRP A 1 98 ? 12.944 22.356 -13.866 1.00 89.62 98 TRP A O 1
ATOM 796 N N . ALA A 1 99 ? 14.137 20.841 -15.005 1.00 87.88 99 ALA A N 1
ATOM 797 C CA . ALA A 1 99 ? 15.060 20.569 -13.906 1.00 87.88 99 ALA A CA 1
ATOM 798 C C . ALA A 1 99 ? 16.316 21.452 -13.959 1.00 87.88 99 ALA A C 1
ATOM 800 O O . ALA A 1 99 ? 16.823 21.859 -12.910 1.00 87.88 99 ALA A O 1
ATOM 801 N N . VAL A 1 100 ? 16.831 21.742 -15.160 1.00 90.81 100 VAL A N 1
ATOM 802 C CA . VAL A 1 100 ? 18.073 22.507 -15.373 1.00 90.81 100 VAL A CA 1
ATOM 803 C C . VAL A 1 100 ? 17.967 23.477 -16.550 1.00 90.81 100 VAL A C 1
ATOM 805 O O . VAL A 1 100 ? 17.104 23.340 -17.410 1.00 90.81 100 VAL A O 1
ATOM 808 N N . ASP A 1 101 ? 18.831 24.494 -16.599 1.00 90.75 101 ASP A N 1
ATOM 809 C CA . ASP A 1 101 ? 18.683 25.584 -17.566 1.00 90.75 101 ASP A CA 1
ATOM 810 C C . ASP A 1 101 ? 19.219 25.264 -18.966 1.00 90.75 101 ASP A C 1
ATOM 812 O O . ASP A 1 101 ? 18.810 25.938 -19.921 1.00 90.75 101 ASP A O 1
ATOM 816 N N . GLY A 1 102 ? 20.085 24.255 -19.095 1.00 88.69 102 GLY A N 1
ATOM 817 C CA . GLY A 1 102 ? 20.586 23.763 -20.372 1.00 88.69 102 GLY A CA 1
ATOM 818 C C . GLY A 1 102 ? 21.153 22.334 -20.337 1.00 88.69 102 GLY A C 1
ATOM 819 O O . GLY A 1 102 ? 21.367 21.760 -19.272 1.00 88.69 102 GLY A O 1
ATOM 820 N N . PRO A 1 103 ? 21.471 21.763 -21.514 1.00 85.56 103 PRO A N 1
ATOM 821 C CA . PRO A 1 103 ? 21.821 20.345 -21.679 1.00 85.56 103 PRO A CA 1
ATOM 822 C C . PRO A 1 103 ? 23.156 19.910 -21.067 1.00 85.56 103 PRO A C 1
ATOM 824 O O . PRO A 1 103 ? 23.424 18.718 -20.947 1.00 85.56 103 PRO A O 1
ATOM 827 N N . ASN A 1 104 ? 24.017 20.866 -20.714 1.00 86.88 104 ASN A N 1
ATOM 828 C CA . ASN A 1 104 ? 25.318 20.596 -20.098 1.00 86.88 104 ASN A CA 1
ATOM 829 C C . ASN A 1 104 ? 25.307 20.811 -18.578 1.00 86.88 104 ASN A C 1
ATOM 831 O O . ASN A 1 104 ? 26.340 20.627 -17.932 1.00 86.88 104 ASN A O 1
ATOM 835 N N . ASP A 1 105 ? 24.180 21.253 -18.019 1.00 86.62 105 ASP A N 1
ATOM 836 C CA . ASP A 1 105 ? 24.043 21.432 -16.582 1.00 86.62 105 ASP A CA 1
ATOM 837 C C . ASP A 1 105 ? 23.912 20.068 -15.902 1.00 86.62 105 ASP A C 1
ATOM 839 O O . ASP A 1 105 ? 23.317 19.130 -16.431 1.00 86.62 105 ASP A O 1
ATOM 843 N N . MET A 1 106 ? 24.495 19.946 -14.710 1.00 82.75 106 MET A N 1
ATOM 844 C CA . MET A 1 106 ? 24.497 18.683 -13.982 1.00 82.75 106 MET A CA 1
ATOM 845 C C . MET A 1 106 ? 23.093 18.363 -13.463 1.00 82.75 106 MET A C 1
ATOM 847 O O . MET A 1 106 ? 22.545 19.100 -12.642 1.00 82.75 106 MET A O 1
ATOM 851 N N . THR A 1 107 ? 22.551 17.234 -13.901 1.00 83.94 107 THR A N 1
ATOM 852 C CA . THR A 1 107 ? 21.275 16.672 -13.454 1.00 83.94 107 THR A CA 1
ATOM 853 C C . THR A 1 107 ? 21.504 15.484 -12.514 1.00 83.94 107 THR A C 1
ATOM 855 O O . THR A 1 107 ? 22.623 14.985 -12.366 1.00 83.94 107 THR A O 1
ATOM 858 N N . GLU A 1 108 ? 20.440 15.001 -11.865 1.00 87.56 108 GLU A N 1
ATOM 859 C CA . GLU A 1 108 ? 20.427 13.603 -11.415 1.00 87.56 108 GLU A CA 1
ATOM 860 C C . GLU A 1 108 ? 20.630 12.680 -12.631 1.00 87.56 108 GLU A C 1
ATOM 862 O O . GLU A 1 108 ? 20.200 13.017 -13.734 1.00 87.56 108 GLU A O 1
ATOM 867 N N . TYR A 1 109 ? 21.259 11.513 -12.449 1.00 89.81 109 TYR A N 1
ATOM 868 C CA . TYR A 1 109 ? 21.394 10.538 -13.535 1.00 89.81 109 TYR A CA 1
ATOM 869 C C . TYR A 1 109 ? 20.012 10.126 -14.043 1.00 89.81 109 TYR A C 1
ATOM 871 O O . TYR A 1 109 ? 19.169 9.659 -13.278 1.00 89.81 109 TYR A O 1
ATOM 879 N N . THR A 1 110 ? 19.797 10.317 -15.338 1.00 92.19 110 THR A N 1
ATOM 880 C CA . THR A 1 110 ? 18.512 10.146 -16.011 1.00 92.19 110 THR A CA 1
ATOM 881 C C . THR A 1 110 ? 18.761 9.597 -17.399 1.00 92.19 110 THR A C 1
ATOM 883 O O . THR A 1 110 ? 19.674 10.040 -18.102 1.00 92.19 110 THR A O 1
ATOM 886 N N . ILE A 1 111 ? 17.921 8.653 -17.815 1.00 92.31 111 ILE A N 1
ATOM 887 C CA . ILE A 1 111 ? 17.915 8.172 -19.194 1.00 92.31 111 ILE A CA 1
ATOM 888 C C . ILE A 1 111 ? 17.650 9.323 -20.172 1.00 92.31 111 ILE A C 1
ATOM 890 O O . ILE A 1 111 ? 18.195 9.292 -21.278 1.00 92.31 111 ILE A O 1
ATOM 894 N N . MET A 1 112 ? 16.889 10.340 -19.756 1.00 91.38 112 MET A N 1
ATOM 895 C CA . MET A 1 112 ? 16.501 11.509 -20.552 1.00 91.38 112 MET A CA 1
ATOM 896 C C . MET A 1 112 ? 17.626 12.539 -20.731 1.00 91.38 112 MET A C 1
ATOM 898 O O . MET A 1 112 ? 17.448 13.539 -21.412 1.00 91.38 112 MET A O 1
ATOM 902 N N . GLY A 1 113 ? 18.801 12.312 -20.142 1.00 88.62 113 GLY A N 1
ATOM 903 C CA . GLY A 1 113 ? 19.976 13.162 -20.308 1.00 88.62 113 GLY A CA 1
ATOM 904 C C . GLY A 1 113 ? 20.902 12.699 -21.438 1.00 88.62 113 GLY A C 1
ATOM 905 O O . GLY A 1 113 ? 20.803 11.577 -21.949 1.00 88.62 113 GLY A O 1
ATOM 906 N N . TYR A 1 114 ? 21.866 13.557 -21.789 1.00 84.88 114 TYR A N 1
ATOM 907 C CA . TYR A 1 114 ? 22.944 13.210 -22.726 1.00 84.88 114 TYR A CA 1
ATOM 908 C C . TYR A 1 114 ? 24.000 12.281 -22.126 1.00 84.88 114 TYR A C 1
ATOM 910 O O . TYR A 1 114 ? 24.639 11.523 -22.859 1.00 84.88 114 TYR A O 1
ATOM 918 N N . GLU A 1 115 ? 24.175 12.297 -20.804 1.00 85.19 115 GLU A N 1
ATOM 919 C CA . GLU A 1 115 ? 25.020 11.309 -20.144 1.00 85.19 115 GLU A CA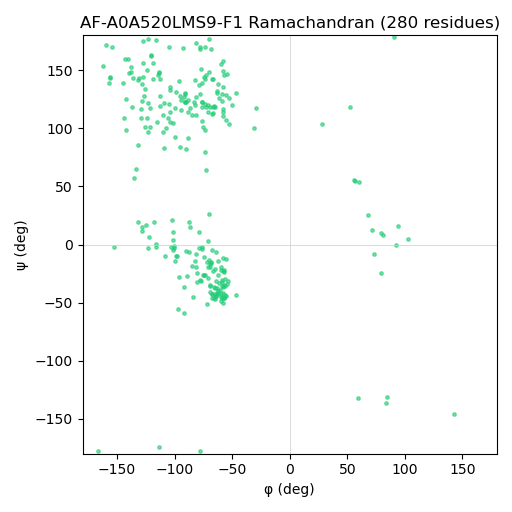 1
ATOM 920 C C . GLU A 1 115 ? 24.418 9.912 -20.349 1.00 85.19 115 GLU A C 1
ATOM 922 O O . GLU A 1 115 ? 23.226 9.678 -20.156 1.00 85.19 115 GLU A O 1
ATOM 927 N N . SER A 1 116 ? 25.251 8.978 -20.791 1.00 81.25 116 SER A N 1
ATOM 928 C CA . SER A 1 116 ? 24.838 7.601 -21.071 1.00 81.25 116 SER A CA 1
ATOM 929 C C . SER A 1 116 ? 25.181 6.657 -19.925 1.00 81.25 116 SER A C 1
ATOM 931 O O . SER A 1 116 ? 24.740 5.508 -19.932 1.00 81.25 116 SER A O 1
ATOM 933 N N . ARG A 1 117 ? 25.969 7.119 -18.949 1.00 85.81 117 ARG A N 1
ATOM 934 C CA . ARG A 1 117 ? 26.475 6.324 -17.834 1.00 85.81 117 ARG A CA 1
ATOM 935 C C . ARG A 1 117 ? 25.920 6.782 -16.492 1.00 85.81 117 ARG A C 1
ATOM 937 O O . ARG A 1 117 ? 25.725 7.964 -16.250 1.00 85.81 117 ARG A O 1
ATOM 944 N N . ASP A 1 118 ? 25.711 5.827 -15.601 1.00 84.00 118 ASP A N 1
ATOM 945 C CA . ASP A 1 118 ? 25.328 6.088 -14.218 1.00 84.00 118 ASP A CA 1
ATOM 946 C C . ASP A 1 118 ? 26.528 6.525 -13.350 1.00 84.00 118 ASP A C 1
ATOM 948 O O . ASP A 1 118 ? 27.675 6.610 -13.802 1.00 84.00 118 ASP A O 1
ATOM 952 N N . ALA A 1 119 ? 26.274 6.739 -12.056 1.00 82.31 119 ALA A N 1
ATOM 953 C CA . ALA A 1 119 ? 27.293 7.080 -11.060 1.00 82.31 119 ALA A CA 1
ATOM 954 C C . ALA A 1 119 ? 28.444 6.059 -10.950 1.00 82.31 119 ALA A C 1
ATOM 956 O O . ALA A 1 119 ? 29.523 6.394 -10.458 1.00 82.31 119 ALA A O 1
ATOM 957 N N . SER A 1 120 ? 28.226 4.810 -11.375 1.00 84.50 120 SER A N 1
ATOM 958 C CA . SER A 1 120 ? 29.230 3.741 -11.379 1.00 84.50 120 SER A CA 1
ATOM 959 C C . SER A 1 120 ? 30.035 3.676 -12.683 1.00 84.50 120 SER A C 1
ATOM 961 O O . SER A 1 120 ? 30.995 2.908 -12.782 1.00 84.50 120 SER A O 1
ATOM 963 N N . GLY A 1 121 ? 29.675 4.487 -13.682 1.00 84.94 121 GLY A N 1
ATOM 964 C CA . GLY A 1 121 ? 30.266 4.476 -15.017 1.00 84.94 121 GLY A CA 1
ATOM 965 C C . GLY A 1 121 ? 29.701 3.384 -15.931 1.00 84.94 121 GLY A C 1
ATOM 966 O O . GLY A 1 121 ? 30.230 3.187 -17.032 1.00 84.94 121 GLY A O 1
ATOM 967 N N . LYS A 1 122 ? 28.648 2.669 -15.514 1.00 86.19 122 LYS A N 1
ATOM 968 C CA . LYS A 1 122 ? 27.953 1.672 -16.338 1.00 86.19 122 LYS A CA 1
ATOM 969 C C . LYS A 1 122 ? 26.962 2.386 -17.254 1.00 86.19 122 LYS A C 1
ATOM 971 O O . LYS A 1 122 ? 26.325 3.342 -16.833 1.00 86.19 122 LYS A O 1
ATOM 976 N N . VAL A 1 123 ? 26.826 1.924 -18.500 1.00 86.06 123 VAL A N 1
ATOM 977 C CA . VAL A 1 123 ? 25.761 2.404 -19.395 1.00 86.06 123 VAL A CA 1
ATOM 978 C C . VAL A 1 123 ? 24.406 2.127 -18.743 1.00 86.06 123 VAL A C 1
ATOM 980 O O . VAL A 1 123 ? 24.159 1.003 -18.300 1.00 86.06 123 VAL A O 1
ATOM 983 N N . MET A 1 124 ? 23.556 3.148 -18.671 1.00 90.50 124 MET A N 1
ATOM 984 C CA . MET A 1 124 ? 22.205 3.022 -18.132 1.00 90.50 124 MET A CA 1
ATOM 985 C C . MET A 1 124 ? 21.375 2.125 -19.055 1.00 90.50 124 MET A C 1
ATOM 987 O O . MET A 1 124 ? 21.184 2.442 -20.225 1.00 90.50 124 MET A O 1
ATOM 991 N N . ASP A 1 125 ? 20.899 0.995 -18.539 1.00 87.69 125 ASP A N 1
ATOM 992 C CA . ASP A 1 125 ? 20.120 -0.002 -19.283 1.00 87.69 125 ASP A CA 1
ATOM 993 C C . ASP A 1 125 ? 18.615 0.050 -18.975 1.00 87.69 125 ASP A C 1
ATOM 995 O O . ASP A 1 125 ? 17.836 -0.695 -19.570 1.00 87.69 125 ASP A O 1
ATOM 999 N N . TRP A 1 126 ? 18.193 0.937 -18.069 1.00 92.56 126 TRP A N 1
ATOM 1000 C CA . TRP A 1 126 ? 16.797 1.120 -17.680 1.00 92.56 126 TRP A CA 1
ATOM 1001 C C . TRP A 1 126 ? 16.517 2.532 -17.148 1.00 92.56 126 TRP A C 1
ATOM 1003 O O . TRP A 1 126 ? 17.447 3.292 -16.887 1.00 92.56 126 TRP A O 1
ATOM 1013 N N . PHE A 1 127 ? 15.239 2.873 -16.952 1.00 92.31 127 PHE A N 1
ATOM 1014 C CA . PHE A 1 127 ? 14.801 4.105 -16.289 1.00 92.31 127 PHE A CA 1
ATOM 1015 C C . PHE A 1 127 ? 15.417 4.257 -14.894 1.00 92.31 127 PHE A C 1
ATOM 1017 O O . PHE A 1 127 ? 15.300 3.362 -14.049 1.00 92.31 127 PHE A O 1
ATOM 1024 N N . GLN A 1 128 ? 16.021 5.416 -14.643 1.00 90.94 128 GLN A N 1
ATOM 1025 C CA . GLN A 1 128 ? 16.590 5.781 -13.350 1.00 90.94 128 GLN A CA 1
ATOM 1026 C C . GLN A 1 128 ? 15.488 6.207 -12.368 1.00 90.94 128 GLN A C 1
ATOM 1028 O O . GLN A 1 128 ? 14.333 6.406 -12.750 1.00 90.94 128 GLN A O 1
ATOM 1033 N N . ASP A 1 129 ? 15.832 6.376 -11.090 1.00 88.25 129 ASP A N 1
ATOM 1034 C CA . ASP A 1 129 ? 14.860 6.734 -10.046 1.00 88.25 129 ASP A CA 1
ATOM 1035 C C . ASP A 1 129 ? 14.090 8.026 -10.365 1.00 88.25 129 ASP A C 1
ATOM 1037 O O . ASP A 1 129 ? 12.903 8.134 -10.057 1.00 88.25 129 ASP A O 1
ATOM 1041 N N . VAL A 1 130 ? 14.740 9.011 -10.990 1.00 88.62 130 VAL A N 1
ATOM 1042 C CA . VAL A 1 130 ? 14.095 10.263 -11.416 1.00 88.62 130 VAL A CA 1
ATOM 1043 C C . VAL A 1 130 ? 13.109 10.045 -12.566 1.00 88.62 130 VAL A C 1
ATOM 1045 O O . VAL A 1 130 ? 11.990 10.551 -12.497 1.00 88.62 130 VAL A O 1
ATOM 1048 N N . ASP A 1 131 ? 13.460 9.207 -13.542 1.00 91.62 131 ASP A N 1
ATOM 1049 C CA . ASP A 1 131 ? 12.600 8.869 -14.682 1.00 91.62 131 ASP A CA 1
ATOM 1050 C C . ASP A 1 131 ? 11.343 8.132 -14.202 1.00 91.62 131 ASP A C 1
ATOM 1052 O O . ASP A 1 131 ? 10.22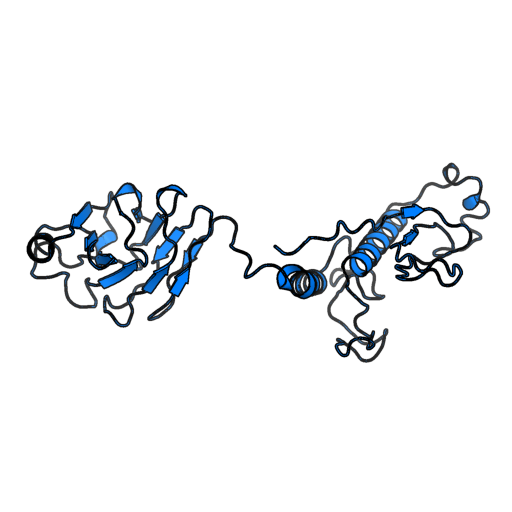1 8.462 -14.577 1.00 91.62 131 ASP A O 1
ATOM 1056 N N . GLN A 1 132 ? 11.510 7.171 -13.288 1.00 90.44 132 GLN A N 1
ATOM 1057 C CA . GLN A 1 132 ? 10.393 6.431 -12.698 1.00 90.44 132 GLN A CA 1
ATOM 1058 C C . GLN A 1 132 ? 9.486 7.334 -11.855 1.00 90.44 132 GLN A C 1
ATOM 1060 O O . GLN A 1 132 ? 8.267 7.155 -11.859 1.00 90.44 132 GLN A O 1
ATOM 1065 N N . ARG A 1 133 ? 10.050 8.307 -11.124 1.00 87.44 133 ARG A N 1
ATOM 1066 C CA . ARG A 1 133 ? 9.261 9.300 -10.378 1.00 87.44 133 ARG A CA 1
ATOM 1067 C C . ARG A 1 133 ? 8.439 10.176 -11.320 1.00 87.44 133 ARG A C 1
ATOM 1069 O O . ARG A 1 133 ? 7.265 10.393 -11.030 1.00 87.44 133 ARG A O 1
ATOM 1076 N N . ALA A 1 134 ? 9.025 10.642 -12.419 1.00 86.88 134 ALA A N 1
ATOM 1077 C CA . ALA A 1 134 ? 8.334 11.453 -13.416 1.00 86.88 134 ALA A CA 1
ATOM 1078 C C . ALA A 1 134 ? 7.231 10.655 -14.132 1.00 86.88 134 ALA A C 1
ATOM 1080 O O . ALA A 1 134 ? 6.085 11.094 -14.169 1.00 86.88 134 ALA A O 1
ATOM 1081 N N . LEU A 1 135 ? 7.515 9.423 -14.570 1.00 86.62 135 LEU A N 1
ATOM 1082 C CA . LEU A 1 135 ? 6.511 8.536 -15.173 1.00 86.62 135 LEU A CA 1
ATOM 1083 C C . LEU A 1 135 ? 5.330 8.275 -14.235 1.00 86.62 135 LEU A C 1
ATOM 1085 O O . LEU A 1 135 ? 4.182 8.313 -14.669 1.00 86.62 135 LEU A O 1
ATOM 1089 N N . ARG A 1 136 ? 5.586 8.063 -12.939 1.00 81.56 136 ARG A N 1
ATOM 1090 C CA . ARG A 1 136 ? 4.511 7.957 -11.941 1.00 81.56 136 ARG A CA 1
ATOM 1091 C C . ARG A 1 136 ? 3.706 9.251 -11.853 1.00 81.56 136 ARG A C 1
ATOM 1093 O O . ARG A 1 136 ? 2.489 9.193 -11.822 1.00 81.56 136 ARG A O 1
ATOM 1100 N N . GLN A 1 137 ? 4.333 10.425 -11.867 1.00 80.25 137 GLN A N 1
ATOM 1101 C CA . GLN A 1 137 ? 3.585 11.690 -11.852 1.00 80.25 137 GLN A CA 1
ATOM 1102 C C . GLN A 1 137 ? 2.694 11.874 -13.088 1.00 80.25 137 GLN A C 1
ATOM 1104 O O . GLN A 1 137 ? 1.560 12.323 -12.936 1.00 80.25 137 GLN A O 1
ATOM 1109 N N . ILE A 1 138 ? 3.171 11.498 -14.278 1.00 77.69 138 ILE A N 1
ATOM 1110 C CA . ILE A 1 138 ? 2.426 11.628 -15.540 1.00 77.69 138 ILE A CA 1
ATOM 1111 C C . ILE A 1 138 ? 1.276 10.615 -15.603 1.00 77.69 138 ILE A C 1
ATOM 1113 O O . ILE A 1 138 ? 0.126 10.980 -15.850 1.00 77.69 138 ILE A O 1
ATOM 1117 N N . TRP A 1 139 ? 1.567 9.335 -15.357 1.00 76.81 139 TRP A N 1
ATOM 1118 C CA . TRP A 1 139 ? 0.625 8.245 -15.625 1.00 76.81 139 TRP A CA 1
ATOM 1119 C C . TRP A 1 139 ? -0.192 7.816 -14.403 1.00 76.81 139 TRP A C 1
ATOM 1121 O O . TRP A 1 139 ? -1.354 7.439 -14.572 1.00 76.81 139 TRP A O 1
ATOM 1131 N N . ASP A 1 140 ? 0.320 7.973 -13.173 1.00 64.44 140 ASP A N 1
ATOM 1132 C CA . ASP A 1 140 ? -0.485 7.752 -11.956 1.00 64.44 140 ASP A CA 1
ATOM 1133 C C . ASP A 1 140 ? -1.448 8.923 -11.674 1.00 64.44 140 ASP A C 1
ATOM 1135 O O . ASP A 1 140 ? -2.272 8.840 -10.760 1.00 64.44 140 ASP A O 1
ATOM 1139 N N . ALA A 1 141 ? -1.417 10.009 -12.459 1.00 52.69 141 ALA A N 1
ATOM 1140 C CA . ALA A 1 141 ? -2.358 11.124 -12.312 1.00 52.69 141 ALA A CA 1
ATOM 1141 C C . ALA A 1 141 ? -3.795 10.797 -12.773 1.00 52.69 141 ALA A C 1
ATOM 1143 O O . ALA A 1 141 ? -4.725 11.519 -12.404 1.00 52.69 141 ALA A O 1
ATOM 1144 N N . SER A 1 142 ? -4.015 9.708 -13.526 1.00 42.28 142 SER A N 1
ATOM 1145 C CA . SER A 1 142 ? -5.353 9.304 -14.008 1.00 42.28 142 SER A CA 1
ATOM 1146 C C . SER A 1 142 ? -6.010 8.162 -13.222 1.00 42.28 142 SER A C 1
ATOM 1148 O O . SER A 1 142 ? -7.195 7.882 -13.410 1.00 42.28 142 SER A O 1
ATOM 1150 N N . THR A 1 143 ? -5.315 7.568 -12.251 1.00 38.25 143 THR A N 1
ATOM 1151 C CA . THR A 1 143 ? -5.926 6.633 -11.303 1.00 38.25 143 THR A CA 1
ATOM 1152 C C . THR A 1 143 ? -5.685 7.117 -9.891 1.00 38.25 143 THR A C 1
ATOM 1154 O O . THR A 1 143 ? -4.579 7.072 -9.370 1.00 38.25 143 THR A O 1
ATOM 1157 N N . SER A 1 144 ? -6.758 7.581 -9.259 1.00 38.41 144 SER A N 1
ATOM 1158 C CA . SER A 1 144 ? -6.868 7.797 -7.823 1.00 38.41 144 SER A CA 1
ATOM 1159 C C . SER A 1 144 ? -6.019 6.813 -7.008 1.00 38.41 144 SER A C 1
ATOM 1161 O O . SER A 1 144 ? -6.511 5.726 -6.761 1.00 38.41 144 SER A O 1
ATOM 1163 N N . THR A 1 145 ? -4.834 7.240 -6.542 1.00 37.91 145 THR A N 1
ATOM 1164 C CA . THR A 1 145 ? -3.951 6.559 -5.561 1.00 37.91 145 THR A CA 1
ATOM 1165 C C . THR A 1 145 ? -3.636 5.094 -5.919 1.00 37.91 145 THR A C 1
ATOM 1167 O O . THR A 1 145 ? -4.560 4.289 -5.910 1.00 37.91 145 THR A O 1
ATOM 1170 N N . PRO A 1 146 ? -2.380 4.674 -6.163 1.00 43.25 146 PRO A N 1
ATOM 1171 C CA . PRO A 1 146 ? -2.108 3.249 -6.324 1.00 43.25 146 PRO A CA 1
ATOM 1172 C C . PRO A 1 146 ? -2.580 2.550 -5.045 1.00 43.25 146 PRO A C 1
ATOM 1174 O O . PRO A 1 146 ? -2.056 2.808 -3.961 1.00 43.25 146 PRO A O 1
ATOM 1177 N N . GLU A 1 147 ? -3.651 1.762 -5.144 1.00 48.69 147 GLU A N 1
ATOM 1178 C CA . GLU A 1 147 ? -3.979 0.828 -4.085 1.00 48.69 147 GLU A CA 1
ATOM 1179 C C . GLU A 1 147 ? -2.901 -0.247 -4.174 1.00 48.69 147 GLU A C 1
ATOM 1181 O O . GLU A 1 147 ? -2.795 -0.880 -5.229 1.00 48.69 147 GLU A O 1
ATOM 1186 N N . PRO A 1 148 ? -2.030 -0.364 -3.156 1.00 51.19 148 PRO A N 1
ATOM 1187 C CA . PRO A 1 148 ? -0.913 -1.288 -3.212 1.00 51.19 148 PRO A CA 1
ATOM 1188 C C . PRO A 1 148 ? -1.418 -2.702 -3.509 1.00 51.19 148 PRO A C 1
ATOM 1190 O O . PRO A 1 148 ? -2.512 -3.087 -3.091 1.00 51.19 148 PRO A O 1
ATOM 1193 N N . GLU A 1 149 ? -0.612 -3.484 -4.232 1.00 50.91 149 GLU A N 1
ATOM 1194 C CA . GLU A 1 149 ? -0.673 -4.937 -4.086 1.00 50.91 149 GLU A CA 1
ATOM 1195 C C . GLU A 1 149 ? -0.683 -5.230 -2.582 1.00 50.91 149 GLU A C 1
ATOM 1197 O O . GLU A 1 149 ? 0.110 -4.621 -1.867 1.00 50.91 149 GLU A O 1
ATOM 1202 N N . GLY A 1 150 ? -1.616 -6.065 -2.118 1.00 57.81 150 GLY A N 1
ATOM 1203 C CA . GLY A 1 150 ? -1.966 -6.247 -0.706 1.00 57.81 150 GLY A CA 1
ATOM 1204 C C . GLY A 1 150 ? -0.808 -5.998 0.252 1.00 57.81 150 GLY A C 1
ATOM 1205 O O . GLY A 1 150 ? 0.240 -6.639 0.146 1.00 57.81 150 GLY A O 1
ATOM 1206 N N . GLY A 1 151 ? -0.967 -4.996 1.116 1.00 72.56 151 GLY A N 1
ATOM 1207 C CA . GLY A 1 151 ? 0.156 -4.341 1.777 1.00 72.56 151 GLY A CA 1
ATOM 1208 C C . GLY A 1 151 ? 0.135 -4.464 3.295 1.00 72.56 151 GLY A C 1
ATOM 1209 O O . GLY A 1 151 ? -0.909 -4.611 3.931 1.00 72.56 151 GLY A O 1
ATOM 1210 N N . ILE A 1 152 ? 1.316 -4.338 3.901 1.00 82.44 152 ILE A N 1
ATOM 1211 C CA . ILE A 1 152 ? 1.440 -4.046 5.331 1.00 82.44 152 ILE A CA 1
ATOM 1212 C C . ILE A 1 152 ? 1.039 -2.578 5.529 1.00 82.44 152 ILE A C 1
ATOM 1214 O O . ILE A 1 152 ? 1.661 -1.673 4.975 1.00 82.44 152 ILE A O 1
ATOM 1218 N N . ILE A 1 153 ? -0.019 -2.339 6.303 1.00 86.50 153 ILE A N 1
ATOM 1219 C CA . ILE A 1 153 ? -0.525 -1.006 6.643 1.00 86.50 153 ILE A CA 1
ATOM 1220 C C . ILE A 1 153 ? -0.241 -0.753 8.121 1.00 86.50 153 ILE A C 1
ATOM 1222 O O . ILE A 1 153 ? -0.999 -1.175 8.995 1.00 86.50 153 ILE A O 1
ATOM 1226 N N . GLU A 1 154 ? 0.851 -0.054 8.399 1.00 87.50 154 GLU A N 1
ATOM 1227 C CA . GLU A 1 154 ? 1.323 0.206 9.759 1.00 87.50 154 GLU A CA 1
ATOM 1228 C C . GLU A 1 154 ? 0.472 1.252 10.491 1.00 87.50 154 GLU A C 1
ATOM 1230 O O . GLU A 1 154 ? 0.025 2.256 9.921 1.00 87.50 154 GLU A O 1
ATOM 1235 N N . SER A 1 155 ? 0.269 1.023 11.788 1.00 81.81 155 SER A N 1
ATOM 1236 C CA . SER A 1 155 ? -0.263 2.012 12.719 1.00 81.81 155 SER A CA 1
ATOM 1237 C C . SER A 1 155 ? 0.617 3.259 12.718 1.00 81.81 155 SER A C 1
ATOM 1239 O O . SER A 1 155 ? 1.832 3.194 12.539 1.00 81.81 155 SER A O 1
ATOM 1241 N N . VAL A 1 156 ? 0.005 4.427 12.902 1.00 81.31 156 VAL A N 1
ATOM 1242 C CA . VAL A 1 156 ? 0.742 5.695 12.895 1.00 81.31 156 VAL A CA 1
ATOM 1243 C C . VAL A 1 156 ? 0.593 6.376 14.231 1.00 81.31 156 VAL A C 1
ATOM 1245 O O . VAL A 1 156 ? -0.498 6.418 14.793 1.00 81.31 156 VAL A O 1
ATOM 1248 N N . ARG A 1 157 ? 1.679 7.010 14.680 1.00 78.75 157 ARG A N 1
ATOM 1249 C CA . ARG A 1 157 ? 1.713 7.663 15.983 1.00 78.75 157 ARG A CA 1
ATOM 1250 C C . ARG A 1 157 ? 0.512 8.592 16.198 1.00 78.75 157 ARG A C 1
ATOM 1252 O O . ARG A 1 157 ? 0.350 9.604 15.506 1.00 78.75 157 ARG A O 1
ATOM 1259 N N . GLY A 1 158 ? -0.286 8.312 17.219 1.00 82.00 158 GLY A N 1
ATOM 1260 C CA . GLY A 1 158 ? -1.509 9.033 17.533 1.00 82.00 158 GLY A CA 1
ATOM 1261 C C . GLY A 1 158 ? -2.700 8.524 16.722 1.00 82.00 158 GLY A C 1
ATOM 1262 O O . GLY A 1 158 ? -2.973 7.341 16.663 1.00 82.00 158 GLY A O 1
ATOM 1263 N N . LYS A 1 159 ? -3.523 9.430 16.178 1.00 85.31 159 LYS A N 1
ATOM 1264 C CA . LYS A 1 159 ? -4.766 9.036 15.493 1.00 85.31 159 LYS A CA 1
ATOM 1265 C C . LYS A 1 159 ? -4.627 9.007 13.983 1.00 85.31 159 LYS A C 1
ATOM 1267 O O . LYS A 1 159 ? -4.961 9.995 13.317 1.00 85.31 159 LYS A O 1
ATOM 1272 N N . GLY A 1 160 ? -4.288 7.855 13.444 1.00 88.56 160 GLY A N 1
ATOM 1273 C CA . GLY A 1 160 ? -4.245 7.596 12.019 1.00 88.56 160 GLY A CA 1
ATOM 1274 C C . GLY A 1 160 ? -5.569 7.263 11.350 1.00 88.56 160 GLY A C 1
ATOM 1275 O O . GLY A 1 160 ? -6.644 7.105 11.952 1.00 88.56 160 GLY A O 1
ATOM 1276 N N . LYS A 1 161 ? -5.465 7.182 10.024 1.00 91.94 161 LYS A N 1
ATOM 1277 C CA . LYS A 1 161 ? -6.459 6.610 9.118 1.00 91.94 161 LYS A CA 1
ATOM 1278 C C . LYS A 1 161 ? -5.740 5.554 8.282 1.00 91.94 161 LYS A C 1
ATOM 1280 O O . LYS A 1 161 ? -5.074 5.913 7.318 1.00 91.94 161 LY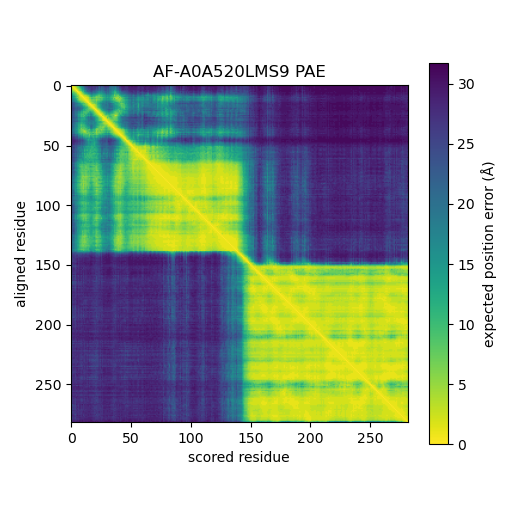S A O 1
ATOM 1285 N N . LEU A 1 162 ? -5.913 4.296 8.651 1.00 93.06 162 LEU A N 1
ATOM 1286 C CA . LEU A 1 162 ? -5.369 3.143 7.949 1.00 93.06 162 LEU A CA 1
ATOM 1287 C C . LEU A 1 162 ? -6.395 2.736 6.890 1.00 93.06 162 LEU A C 1
ATOM 1289 O O . LEU A 1 162 ? -7.534 2.417 7.238 1.00 93.06 162 LEU A O 1
ATOM 1293 N N . LYS A 1 163 ? -6.056 2.865 5.609 1.00 92.69 163 LYS A N 1
ATOM 1294 C CA . LYS A 1 163 ? -6.978 2.600 4.500 1.00 92.69 163 LYS A CA 1
ATOM 1295 C C . LYS A 1 163 ? -6.543 1.332 3.780 1.00 92.69 163 LYS A C 1
ATOM 1297 O O . LYS A 1 163 ? -5.502 1.361 3.142 1.00 92.69 163 LYS A O 1
ATOM 1302 N N . GLY A 1 164 ? -7.351 0.288 3.904 1.00 87.19 164 GLY A N 1
ATOM 1303 C CA . GLY A 1 164 ? -7.230 -0.922 3.109 1.00 87.19 164 GLY A CA 1
ATOM 1304 C C . GLY A 1 164 ? -7.571 -0.688 1.647 1.00 87.19 164 GLY A C 1
ATOM 1305 O O . GLY A 1 164 ? -8.131 0.351 1.273 1.00 87.19 164 GLY A O 1
ATOM 1306 N N . THR A 1 165 ? -7.237 -1.698 0.874 1.00 85.62 165 THR A N 1
ATOM 1307 C CA . THR A 1 165 ? -7.261 -1.794 -0.569 1.00 85.62 165 THR A CA 1
ATOM 1308 C C . THR A 1 165 ? -8.301 -2.819 -1.022 1.00 85.62 165 THR A C 1
ATOM 1310 O O . THR A 1 165 ? -9.091 -3.363 -0.244 1.00 85.62 165 THR A O 1
ATOM 1313 N N . LYS A 1 166 ? -8.346 -3.083 -2.326 1.00 84.31 166 LYS A N 1
ATOM 1314 C CA . LYS A 1 166 ? -9.156 -4.149 -2.929 1.00 84.31 166 LYS A CA 1
ATOM 1315 C C . LYS A 1 166 ? -8.541 -5.547 -2.806 1.00 84.31 166 LYS A C 1
ATOM 1317 O O . LYS A 1 166 ? -9.181 -6.500 -3.246 1.00 84.31 166 LYS A O 1
ATOM 1322 N N . VAL A 1 167 ? -7.346 -5.677 -2.246 1.00 84.69 167 VAL A N 1
ATOM 1323 C CA . VAL A 1 167 ? -6.598 -6.931 -2.069 1.00 84.69 167 VAL A CA 1
ATOM 1324 C C . VAL A 1 167 ? -6.277 -7.137 -0.581 1.00 84.69 167 VAL A C 1
ATOM 1326 O O . VAL A 1 167 ? -6.669 -6.314 0.233 1.00 84.69 167 VAL A O 1
ATOM 1329 N N . ALA A 1 168 ? -5.660 -8.267 -0.214 1.00 90.12 168 ALA A N 1
ATOM 1330 C CA . ALA A 1 168 ? -5.427 -8.640 1.186 1.00 90.12 168 ALA A CA 1
ATOM 1331 C C . ALA A 1 168 ? -4.447 -7.688 1.893 1.00 90.12 168 ALA A C 1
ATOM 1333 O O . ALA A 1 168 ? -3.282 -7.641 1.510 1.00 90.12 168 ALA A O 1
ATOM 1334 N N . ASP A 1 169 ? -4.865 -7.008 2.959 1.00 93.56 169 ASP A N 1
ATOM 1335 C CA . ASP A 1 169 ? -3.990 -6.111 3.728 1.00 93.56 169 ASP A CA 1
ATOM 1336 C C . ASP A 1 169 ? -3.707 -6.590 5.157 1.00 93.56 169 ASP A C 1
ATOM 1338 O O . ASP A 1 169 ? -4.564 -7.159 5.832 1.00 93.56 169 ASP A O 1
ATOM 1342 N N . ALA A 1 170 ? -2.520 -6.275 5.677 1.00 94.00 170 ALA A N 1
ATOM 1343 C CA . ALA A 1 170 ? -2.161 -6.503 7.077 1.00 94.00 170 ALA A CA 1
ATOM 1344 C C . ALA A 1 170 ? -2.100 -5.177 7.849 1.00 94.00 170 ALA A C 1
ATOM 1346 O O . ALA A 1 170 ? -1.108 -4.447 7.792 1.00 94.00 170 ALA A O 1
ATOM 1347 N N . PHE A 1 171 ? -3.150 -4.860 8.610 1.00 96.19 171 PHE A N 1
ATOM 1348 C CA . PHE A 1 171 ? -3.192 -3.684 9.483 1.00 96.19 171 PHE A CA 1
ATOM 1349 C C . PHE A 1 171 ? -2.349 -3.930 10.736 1.00 96.19 171 PHE A C 1
ATOM 1351 O O . PHE A 1 171 ? -2.796 -4.615 11.656 1.00 96.19 171 PHE A O 1
ATOM 1358 N N . THR A 1 172 ? -1.138 -3.382 10.761 1.00 95.31 172 THR A N 1
ATOM 1359 C CA . THR A 1 172 ? -0.092 -3.753 11.718 1.00 95.31 172 THR A CA 1
ATOM 1360 C C . THR A 1 172 ? 0.004 -2.778 12.883 1.00 95.31 172 THR A C 1
ATOM 1362 O O . THR A 1 172 ? 0.071 -1.568 12.691 1.00 95.31 172 THR A O 1
ATOM 1365 N N . PHE A 1 173 ? 0.033 -3.317 14.097 1.00 94.81 173 PHE A N 1
ATOM 1366 C CA . PHE A 1 173 ? 0.230 -2.605 15.354 1.00 94.81 173 PHE A CA 1
ATOM 1367 C C . PHE A 1 173 ? 1.437 -3.222 16.064 1.00 94.81 173 PHE A C 1
ATOM 1369 O O . PHE A 1 173 ? 1.309 -4.253 16.726 1.00 94.81 173 PHE A O 1
ATOM 1376 N N . ASP A 1 174 ? 2.600 -2.597 15.903 1.00 91.94 174 ASP A N 1
ATOM 1377 C CA . ASP A 1 174 ? 3.902 -3.102 16.354 1.00 91.94 174 ASP A CA 1
ATOM 1378 C C . ASP A 1 174 ? 4.645 -2.151 17.308 1.00 91.94 174 ASP A C 1
ATOM 1380 O O . ASP A 1 174 ? 5.704 -2.481 17.829 1.00 91.94 174 ASP A O 1
ATOM 1384 N N . SER A 1 175 ? 4.083 -0.971 17.578 1.00 91.75 175 SER A N 1
ATOM 1385 C CA . SER A 1 175 ? 4.634 -0.005 18.521 1.00 91.75 175 SER A CA 1
ATOM 1386 C C . SER A 1 175 ? 3.607 0.388 19.573 1.00 91.75 175 SER A C 1
ATOM 1388 O O . SER A 1 175 ? 2.451 0.686 19.266 1.00 91.75 175 SER A O 1
ATOM 1390 N N . PHE A 1 176 ? 4.030 0.404 20.838 1.00 92.00 176 PHE A N 1
ATOM 1391 C CA . PHE A 1 176 ? 3.146 0.744 21.944 1.00 92.00 176 PHE A CA 1
ATOM 1392 C C . PHE A 1 176 ? 2.631 2.186 21.867 1.00 92.00 176 PHE A C 1
ATOM 1394 O O . PHE A 1 176 ? 3.390 3.160 21.806 1.00 92.00 176 PHE A O 1
ATOM 1401 N N . GLU A 1 177 ? 1.317 2.322 22.050 1.00 91.62 177 GLU A N 1
ATOM 1402 C CA . GLU A 1 177 ? 0.656 3.582 22.345 1.00 91.62 177 GLU A CA 1
ATOM 1403 C C . GLU A 1 177 ? -0.414 3.433 23.420 1.00 91.62 177 GLU A C 1
ATOM 1405 O O . GLU A 1 177 ? -1.079 2.411 23.553 1.00 91.62 177 GLU A O 1
ATOM 1410 N N . ALA A 1 178 ? -0.663 4.522 24.151 1.00 93.62 178 ALA A N 1
ATOM 1411 C CA . ALA A 1 178 ? -1.712 4.520 25.158 1.00 93.62 178 ALA A CA 1
ATOM 1412 C C . ALA A 1 178 ? -3.096 4.247 24.532 1.00 93.62 178 ALA A C 1
ATOM 1414 O O . ALA A 1 178 ? -3.556 5.003 23.668 1.00 93.62 178 ALA A O 1
ATOM 1415 N N . PHE A 1 179 ? -3.811 3.246 25.044 1.00 94.81 179 PHE A N 1
ATOM 1416 C CA . PHE A 1 179 ? -5.065 2.690 24.524 1.00 94.81 179 PHE A CA 1
ATOM 1417 C C . PHE A 1 179 ? -6.287 3.596 24.737 1.00 94.81 179 PHE A C 1
ATOM 1419 O O . PHE A 1 179 ? -7.255 3.305 25.455 1.00 94.81 179 PHE A O 1
ATOM 1426 N N . THR A 1 180 ? -6.257 4.765 24.107 1.00 94.31 180 THR A N 1
ATOM 1427 C CA . THR A 1 180 ? -7.243 5.828 24.285 1.00 94.31 180 THR A CA 1
ATOM 1428 C C . THR A 1 180 ? -7.945 6.170 22.979 1.00 94.31 180 THR A C 1
ATOM 1430 O O . THR A 1 180 ? -7.451 5.965 21.880 1.00 94.31 180 THR A O 1
ATOM 1433 N N . LYS A 1 181 ? -9.096 6.849 23.062 1.00 92.56 181 LYS A N 1
ATOM 1434 C CA . LYS A 1 181 ? -9.793 7.368 21.867 1.00 92.56 181 LYS A CA 1
ATOM 1435 C C . LYS A 1 181 ? -8.939 8.333 21.020 1.00 92.56 181 LYS A C 1
ATOM 1437 O O . LYS A 1 181 ? -9.281 8.555 19.849 1.00 92.56 181 LYS A O 1
ATOM 1442 N N . LYS A 1 182 ? -7.928 8.964 21.626 1.00 91.69 182 LYS A N 1
ATOM 1443 C CA . LYS A 1 182 ? -7.027 9.909 20.958 1.00 91.69 182 LYS A CA 1
ATOM 1444 C C . LYS A 1 182 ? -5.931 9.213 20.158 1.00 91.69 182 LYS A C 1
ATOM 1446 O O . LYS A 1 182 ? -5.512 9.833 19.200 1.00 91.69 182 LYS A O 1
ATOM 1451 N N . ASN A 1 183 ? -5.571 7.981 20.499 1.00 92.69 183 ASN A N 1
ATOM 1452 C CA . ASN A 1 183 ? -4.561 7.203 19.775 1.00 92.69 183 ASN A CA 1
ATOM 1453 C C . ASN A 1 183 ? -5.192 6.051 18.982 1.00 92.69 183 ASN A C 1
ATOM 1455 O O . ASN A 1 183 ? -4.560 5.442 18.148 1.00 92.69 183 ASN A O 1
ATOM 1459 N N . ALA A 1 184 ? -6.481 5.769 19.200 1.00 94.50 184 ALA A N 1
ATOM 1460 C CA . ALA A 1 184 ? -7.142 4.712 18.456 1.00 94.50 184 ALA A CA 1
ATOM 1461 C C . ALA A 1 184 ? -7.294 5.063 16.969 1.00 94.50 184 ALA A C 1
ATOM 1463 O O . ALA A 1 184 ? -8.105 5.946 16.609 1.00 94.50 184 ALA A O 1
ATOM 1464 N N . ASP A 1 185 ? -6.569 4.315 16.143 1.00 95.12 185 ASP A N 1
ATOM 1465 C CA . ASP A 1 185 ? -6.565 4.395 14.692 1.00 95.12 185 ASP A CA 1
ATOM 1466 C C . ASP A 1 185 ? -7.939 4.135 14.084 1.00 95.12 185 ASP A C 1
ATOM 1468 O O . ASP A 1 185 ? -8.827 3.497 14.662 1.00 95.12 185 ASP A O 1
ATOM 1472 N N . LYS A 1 186 ? -8.150 4.676 12.885 1.00 97.00 186 LYS A N 1
ATOM 1473 C CA . LYS A 1 186 ? -9.328 4.365 12.074 1.00 97.00 186 LYS A CA 1
ATOM 1474 C C . LYS A 1 186 ? -8.929 3.451 10.936 1.00 97.00 186 LYS A C 1
ATOM 1476 O O . LYS A 1 186 ? -8.365 3.937 9.966 1.00 97.00 186 LYS A O 1
ATOM 1481 N N . ILE A 1 187 ? -9.344 2.198 11.021 1.00 97.25 187 ILE A N 1
ATOM 1482 C CA . ILE A 1 187 ? -9.250 1.252 9.914 1.00 97.25 187 ILE A CA 1
ATOM 1483 C C . ILE A 1 187 ? -10.439 1.492 8.976 1.00 97.25 187 ILE A C 1
ATOM 1485 O O . ILE A 1 187 ? -11.593 1.562 9.415 1.00 97.25 187 ILE A O 1
ATOM 1489 N N . ILE A 1 188 ? -10.169 1.691 7.693 1.00 95.56 188 ILE A N 1
ATOM 1490 C CA . ILE A 1 188 ? -11.134 1.988 6.634 1.00 95.56 188 ILE A CA 1
ATOM 1491 C C . ILE A 1 188 ? -10.913 0.958 5.537 1.00 95.56 188 ILE A C 1
ATOM 1493 O O . ILE A 1 188 ? -9.793 0.837 5.079 1.00 95.56 188 ILE A O 1
ATOM 1497 N N . GLY A 1 189 ? -11.959 0.260 5.100 1.00 94.06 189 GLY A N 1
ATOM 1498 C CA . GLY A 1 189 ? -11.839 -0.695 3.993 1.00 94.06 189 GLY A CA 1
ATOM 1499 C C . GLY A 1 189 ? -11.547 -2.140 4.396 1.00 94.06 189 GLY A C 1
ATOM 1500 O O . GLY A 1 189 ? -11.543 -2.971 3.510 1.00 94.06 189 GLY A O 1
ATOM 1501 N N . PHE A 1 190 ? -11.412 -2.448 5.695 1.00 96.69 190 PHE A N 1
ATOM 1502 C CA . PHE A 1 190 ? -11.178 -3.823 6.156 1.00 96.69 190 PHE A CA 1
ATOM 1503 C C . PHE A 1 190 ? -12.213 -4.811 5.603 1.00 96.69 190 PHE A C 1
ATOM 1505 O O . PHE A 1 190 ? -13.424 -4.629 5.808 1.00 96.69 190 PHE A O 1
ATOM 1512 N N . ASN A 1 191 ? -11.721 -5.873 4.976 1.00 94.88 191 ASN A N 1
ATOM 1513 C CA . ASN A 1 191 ? -12.496 -6.939 4.379 1.00 94.88 191 ASN A CA 1
ATOM 1514 C C . ASN A 1 191 ? -11.835 -8.314 4.580 1.00 94.88 191 ASN A C 1
ATOM 1516 O O . ASN A 1 191 ? -11.024 -8.757 3.771 1.00 94.88 191 ASN A O 1
ATOM 1520 N N . ALA A 1 192 ? -12.301 -9.056 5.586 1.00 92.88 192 ALA A N 1
ATOM 1521 C CA . ALA A 1 192 ? -11.864 -10.431 5.846 1.00 92.88 192 ALA A CA 1
ATOM 1522 C C . ALA A 1 192 ? -11.984 -11.364 4.622 1.00 92.88 192 ALA A C 1
ATOM 1524 O O . ALA A 1 192 ? -11.177 -12.269 4.443 1.00 92.88 192 ALA A O 1
ATOM 1525 N N . SER A 1 193 ? -12.961 -11.143 3.727 1.00 91.06 193 SER A N 1
ATOM 1526 C CA . SER A 1 193 ? -13.117 -11.983 2.525 1.00 91.06 193 SER A CA 1
ATOM 1527 C C . SER A 1 193 ? -12.017 -11.775 1.481 1.00 91.06 193 SER A C 1
ATOM 1529 O O . SER A 1 193 ? -11.825 -12.638 0.628 1.00 91.06 193 SER A O 1
ATOM 1531 N N . HIS A 1 194 ? -11.299 -10.652 1.551 1.00 89.69 194 HIS A N 1
ATOM 1532 C CA . HIS A 1 194 ? -10.104 -10.410 0.748 1.00 89.69 194 HIS A CA 1
ATOM 1533 C C . HIS A 1 194 ? -8.836 -10.950 1.413 1.00 89.69 194 HIS A C 1
ATOM 1535 O O . HIS A 1 194 ? -7.803 -10.973 0.759 1.00 89.69 194 HIS A O 1
ATOM 1541 N N . GLY A 1 195 ? -8.914 -11.433 2.658 1.00 92.06 195 GLY A N 1
ATOM 1542 C CA . GLY A 1 195 ? -7.761 -11.898 3.427 1.00 92.06 195 GLY A CA 1
ATOM 1543 C C . GLY A 1 195 ? -7.145 -10.832 4.330 1.00 92.06 195 GLY A C 1
ATOM 1544 O O . GLY A 1 195 ? -6.017 -11.021 4.777 1.00 92.06 195 GLY A O 1
ATOM 1545 N N . ASP A 1 196 ? -7.853 -9.730 4.596 1.00 96.38 196 ASP A N 1
ATOM 1546 C CA . ASP A 1 196 ? -7.348 -8.697 5.495 1.00 96.38 196 ASP A CA 1
ATOM 1547 C C . ASP A 1 196 ? -7.155 -9.231 6.913 1.00 96.38 196 ASP A C 1
ATOM 1549 O O . ASP A 1 196 ? -8.024 -9.908 7.466 1.00 96.38 196 ASP A O 1
ATOM 1553 N N . THR A 1 197 ? -6.048 -8.843 7.536 1.00 96.75 197 THR A N 1
ATOM 1554 C CA . THR A 1 197 ? -5.711 -9.207 8.911 1.00 96.75 197 THR A CA 1
ATOM 1555 C C . THR A 1 197 ? -5.387 -7.980 9.752 1.00 96.75 197 THR A C 1
ATOM 1557 O O . THR A 1 197 ? -5.006 -6.919 9.256 1.00 96.75 197 THR A O 1
ATOM 1560 N N . ILE A 1 198 ? -5.555 -8.117 11.061 1.00 97.44 198 ILE A N 1
ATOM 1561 C CA . ILE A 1 198 ? -5.052 -7.191 12.070 1.00 97.44 198 ILE A CA 1
ATOM 1562 C C . ILE A 1 198 ? -3.841 -7.867 12.704 1.00 97.44 198 ILE A C 1
ATOM 1564 O O . ILE A 1 198 ? -3.987 -8.819 13.469 1.00 97.44 198 ILE A O 1
ATOM 1568 N N . ALA A 1 199 ? -2.652 -7.391 12.357 1.00 95.81 199 ALA A N 1
ATOM 1569 C CA . ALA A 1 199 ? -1.396 -7.921 12.857 1.00 95.81 199 ALA A CA 1
ATOM 1570 C C . ALA A 1 199 ? -0.977 -7.165 14.126 1.00 95.81 199 ALA A C 1
ATOM 1572 O O . ALA A 1 199 ? -0.984 -5.935 14.153 1.00 95.81 199 ALA A O 1
ATOM 1573 N N . VAL A 1 200 ? -0.643 -7.889 15.191 1.00 95.56 200 VAL A N 1
ATOM 1574 C CA . VAL A 1 200 ? -0.312 -7.326 16.509 1.00 95.56 200 VAL A CA 1
ATOM 1575 C C . VAL A 1 200 ? 0.987 -7.930 17.032 1.00 95.56 200 VAL A C 1
ATOM 1577 O O . VAL A 1 200 ? 1.213 -9.116 16.825 1.00 95.56 200 VAL A O 1
ATOM 1580 N N . SER A 1 201 ? 1.826 -7.155 17.722 1.00 93.75 201 SER A N 1
ATOM 1581 C CA . SER A 1 201 ? 3.050 -7.658 18.372 1.00 93.75 201 SER A CA 1
ATOM 1582 C C . SER A 1 201 ? 3.057 -7.412 19.885 1.00 93.75 201 SER A C 1
ATOM 1584 O O . SER A 1 201 ? 2.328 -6.556 20.397 1.00 93.75 201 SER A O 1
ATOM 1586 N N . ALA A 1 202 ? 3.926 -8.125 20.606 1.00 92.75 202 ALA A N 1
ATOM 1587 C CA . ALA A 1 202 ? 4.158 -7.883 22.031 1.00 92.75 202 ALA A CA 1
ATOM 1588 C C . ALA A 1 202 ? 4.723 -6.475 22.316 1.00 92.75 202 ALA A C 1
ATOM 1590 O O . ALA A 1 202 ? 4.458 -5.910 23.376 1.00 92.75 202 ALA A O 1
ATOM 1591 N N . ASP A 1 203 ? 5.419 -5.863 21.351 1.00 91.69 203 ASP A N 1
ATOM 1592 C CA . ASP A 1 203 ? 5.920 -4.489 21.469 1.00 91.69 203 ASP A CA 1
ATOM 1593 C C . ASP A 1 203 ? 4.783 -3.459 21.525 1.00 91.69 203 ASP A C 1
ATOM 1595 O O . ASP A 1 203 ? 4.873 -2.473 22.258 1.00 91.69 203 ASP A O 1
ATOM 1599 N N . ALA A 1 204 ? 3.695 -3.679 20.778 1.00 92.81 204 ALA A N 1
ATOM 1600 C CA . ALA A 1 204 ? 2.492 -2.849 20.861 1.00 92.81 204 ALA A CA 1
ATOM 1601 C C . ALA A 1 204 ? 1.590 -3.221 22.043 1.00 92.81 204 ALA A C 1
ATOM 1603 O O . ALA A 1 204 ? 0.917 -2.355 22.615 1.00 92.81 204 ALA A O 1
ATOM 1604 N N . PHE A 1 205 ? 1.578 -4.502 22.408 1.00 94.00 205 PHE A N 1
ATOM 1605 C CA . PHE A 1 205 ? 0.696 -5.081 23.413 1.00 94.00 205 PHE A CA 1
ATOM 1606 C C . PHE A 1 205 ? 1.508 -5.934 24.395 1.00 94.00 205 PHE A C 1
ATOM 1608 O O . PHE A 1 205 ? 1.562 -7.153 24.244 1.00 94.00 205 PHE A O 1
ATOM 1615 N N . PRO A 1 206 ? 2.093 -5.330 25.446 1.00 86.62 206 PRO A N 1
ATOM 1616 C CA . PRO A 1 206 ? 2.984 -6.043 26.367 1.00 86.62 206 PRO A CA 1
ATOM 1617 C C . PRO A 1 206 ? 2.365 -7.278 27.040 1.00 86.62 206 PRO A C 1
ATOM 1619 O O . PRO A 1 206 ? 3.078 -8.190 27.436 1.00 86.62 206 PRO A O 1
ATOM 1622 N N . GLY A 1 207 ? 1.032 -7.348 27.145 1.00 88.00 207 GLY A N 1
ATOM 1623 C CA . GLY A 1 207 ? 0.331 -8.537 27.645 1.00 88.00 207 GLY A CA 1
ATOM 1624 C C . GLY A 1 207 ? 0.414 -9.772 26.733 1.00 88.00 207 GLY A C 1
ATOM 1625 O O . GLY A 1 207 ? -0.067 -10.826 27.132 1.00 88.00 207 GLY A O 1
ATOM 1626 N N . LEU A 1 208 ? 1.007 -9.661 25.536 1.00 91.31 208 LEU A N 1
ATOM 1627 C CA . LEU A 1 208 ? 1.128 -10.746 24.556 1.00 91.31 208 LEU A CA 1
ATOM 1628 C C . LEU A 1 208 ? 2.510 -11.431 24.523 1.00 91.31 208 LEU A C 1
ATOM 1630 O O . LEU A 1 208 ? 2.668 -12.378 23.760 1.00 91.31 208 LEU A O 1
ATOM 1634 N N . GLU A 1 209 ? 3.491 -10.999 25.330 1.00 86.19 209 GLU A N 1
ATOM 1635 C CA . GLU A 1 209 ? 4.903 -11.449 25.257 1.00 86.19 209 GLU A CA 1
ATOM 1636 C C . GLU A 1 209 ? 5.090 -12.981 25.335 1.00 86.19 209 GLU A C 1
ATOM 1638 O O . GLU A 1 209 ? 5.939 -13.531 24.641 1.00 86.19 209 GLU A O 1
ATOM 1643 N N . ASP A 1 210 ? 4.243 -13.686 26.093 1.00 84.88 210 ASP A N 1
ATOM 1644 C CA . ASP A 1 210 ? 4.304 -15.148 26.276 1.00 84.88 210 ASP A CA 1
ATOM 1645 C C . ASP A 1 210 ? 3.041 -15.883 25.774 1.00 84.88 210 ASP A C 1
ATOM 1647 O O . ASP A 1 210 ? 2.742 -17.017 26.176 1.00 84.88 210 ASP A O 1
ATOM 1651 N N . VAL A 1 211 ? 2.245 -15.245 24.912 1.00 86.00 211 VAL A N 1
ATOM 1652 C CA . VAL A 1 211 ? 0.956 -15.789 24.465 1.00 86.00 211 VAL A CA 1
ATOM 1653 C C . VAL A 1 211 ? 1.130 -16.621 23.192 1.00 86.00 211 VAL A C 1
ATOM 1655 O O . VAL A 1 211 ? 1.584 -16.141 22.163 1.00 86.00 211 VAL A O 1
ATOM 1658 N N . SER A 1 212 ? 0.717 -17.893 23.238 1.00 83.38 212 SER A N 1
ATOM 1659 C CA . SER A 1 212 ? 0.793 -18.809 22.081 1.00 83.38 212 SER A CA 1
ATOM 1660 C C . SER A 1 212 ? -0.399 -18.717 21.121 1.00 83.38 212 SER A C 1
ATOM 1662 O O . SER A 1 212 ? -0.317 -19.180 19.984 1.00 83.38 212 SER A O 1
ATOM 1664 N N . SER A 1 213 ? -1.519 -18.150 21.570 1.00 88.81 213 SER A N 1
ATOM 1665 C CA . SER A 1 213 ? -2.734 -17.985 20.772 1.00 88.81 213 SER A CA 1
ATOM 1666 C C . SER A 1 213 ? -3.587 -16.852 21.320 1.00 88.81 213 SER A C 1
ATOM 1668 O O . SER A 1 213 ? -3.789 -16.785 22.530 1.00 88.81 213 SER A O 1
ATOM 1670 N N . ILE A 1 214 ? -4.152 -16.038 20.433 1.00 94.50 214 ILE A N 1
ATOM 1671 C CA . ILE A 1 214 ? -5.020 -14.921 20.806 1.00 94.50 214 ILE A CA 1
ATOM 1672 C C . ILE A 1 214 ? -6.419 -15.428 21.176 1.00 94.50 214 ILE A C 1
ATOM 1674 O O . ILE A 1 214 ? -7.066 -16.151 20.418 1.00 94.50 214 ILE A O 1
ATOM 1678 N N . SER A 1 215 ? -6.919 -14.999 22.328 1.00 95.19 215 SER A N 1
ATOM 1679 C CA . SER A 1 215 ? -8.308 -15.141 22.743 1.00 95.19 215 SER A CA 1
ATOM 1680 C C . SER A 1 215 ? -9.127 -13.921 22.305 1.00 95.19 215 SER A C 1
ATOM 1682 O O . SER A 1 215 ? -8.766 -12.762 22.518 1.00 95.19 215 SER A O 1
ATOM 1684 N N . PHE A 1 216 ? -10.265 -14.177 21.661 1.00 97.56 216 PHE A N 1
ATOM 1685 C CA . PHE A 1 216 ? -11.085 -13.130 21.058 1.00 97.56 216 PHE A CA 1
ATOM 1686 C C . PHE A 1 216 ? -12.573 -13.318 21.350 1.00 97.56 216 PHE A C 1
ATOM 1688 O O . PHE A 1 216 ? -13.103 -14.431 21.320 1.00 97.56 216 PHE A O 1
ATOM 1695 N N . ALA A 1 217 ? -13.279 -12.206 21.561 1.00 97.81 217 ALA A N 1
ATOM 1696 C CA . ALA A 1 217 ? -14.736 -12.189 21.625 1.00 97.81 217 ALA A CA 1
ATOM 1697 C C . ALA A 1 217 ? -15.340 -10.993 20.885 1.00 97.81 217 ALA A C 1
ATOM 1699 O O . ALA A 1 217 ? -14.818 -9.881 20.905 1.00 97.81 217 ALA A O 1
ATOM 1700 N N . SER A 1 218 ? -16.533 -11.173 20.320 1.00 97.88 218 SER A N 1
ATOM 1701 C CA . SER A 1 218 ? -17.293 -10.090 19.693 1.00 97.88 218 SER A CA 1
ATOM 1702 C C . SER A 1 218 ? -18.690 -9.941 20.297 1.00 97.88 218 SER A C 1
ATOM 1704 O O . SER A 1 218 ? -19.292 -10.871 20.848 1.00 97.88 218 SER A O 1
ATOM 1706 N N . THR A 1 219 ? -19.216 -8.713 20.285 1.00 98.19 219 THR A N 1
ATOM 1707 C CA . THR A 1 219 ? -20.610 -8.483 20.664 1.00 98.19 219 THR A CA 1
ATOM 1708 C C . THR A 1 219 ? -21.223 -7.213 20.080 1.00 98.19 219 THR A C 1
ATOM 1710 O O . THR A 1 219 ? -20.655 -6.119 20.103 1.00 98.19 219 THR A O 1
ATOM 1713 N N . LYS A 1 220 ? -22.509 -7.294 19.724 1.00 97.75 220 LYS A N 1
ATOM 1714 C CA . LYS A 1 220 ? -23.361 -6.127 19.412 1.00 97.75 220 LYS A CA 1
ATOM 1715 C C . LYS A 1 220 ? -23.935 -5.445 20.671 1.00 97.75 220 LYS A C 1
ATOM 1717 O O . LYS A 1 220 ? -24.452 -4.321 20.600 1.00 97.75 220 LYS A O 1
ATOM 1722 N N . ARG A 1 221 ? -23.880 -6.082 21.854 1.00 97.81 221 ARG A N 1
ATOM 1723 C CA . ARG A 1 221 ? -24.625 -5.658 23.063 1.00 97.81 221 ARG A CA 1
ATOM 1724 C C . ARG A 1 221 ? -23.734 -4.973 24.102 1.00 97.81 221 ARG A C 1
ATOM 1726 O O . ARG A 1 221 ? -22.868 -5.589 24.705 1.00 97.81 221 ARG A O 1
ATOM 1733 N N . ARG A 1 222 ? -24.050 -3.716 24.451 1.00 95.62 222 ARG A N 1
ATOM 1734 C CA . ARG A 1 222 ? -23.291 -2.933 25.457 1.00 95.62 222 ARG A CA 1
ATOM 1735 C C . ARG A 1 222 ? -23.210 -3.604 26.836 1.00 95.62 222 ARG A C 1
ATOM 1737 O O . ARG A 1 222 ? -22.216 -3.422 27.526 1.00 95.62 222 ARG A O 1
ATOM 1744 N N . LYS A 1 223 ? -24.258 -4.321 27.262 1.00 95.94 223 LYS A N 1
ATOM 1745 C CA . LYS A 1 223 ? -24.238 -5.058 28.538 1.00 95.94 223 LYS A CA 1
ATOM 1746 C C . LYS A 1 223 ? -23.241 -6.221 28.494 1.00 95.94 223 LYS A C 1
ATOM 1748 O O . LYS A 1 223 ? -22.487 -6.365 29.441 1.00 95.94 223 LYS A O 1
ATOM 1753 N N . LYS A 1 224 ? -23.203 -6.979 27.388 1.00 96.69 224 LYS A N 1
ATOM 1754 C CA . LYS A 1 224 ? -22.251 -8.082 27.201 1.00 96.69 224 LYS A CA 1
ATOM 1755 C C . LYS A 1 224 ? -20.823 -7.565 27.033 1.00 96.69 224 LYS A C 1
ATOM 1757 O O . LYS A 1 224 ? -19.940 -8.148 27.626 1.00 96.69 224 LYS A O 1
ATOM 1762 N N . LEU A 1 225 ? -20.609 -6.417 26.382 1.00 96.31 225 LEU A N 1
ATOM 1763 C CA . LEU A 1 225 ? -19.279 -5.788 26.310 1.00 96.31 225 LEU A CA 1
ATOM 1764 C C . LEU A 1 225 ? -18.670 -5.542 27.702 1.00 96.31 225 LEU A C 1
ATOM 1766 O O . LEU A 1 225 ? -17.510 -5.834 27.923 1.00 96.31 225 LEU A O 1
ATOM 1770 N N . LYS A 1 226 ? -19.470 -5.034 28.651 1.00 93.00 226 LYS A N 1
ATOM 1771 C CA . LYS A 1 226 ? -19.028 -4.821 30.044 1.00 93.00 226 LYS A CA 1
ATOM 1772 C C . LYS A 1 226 ? -18.798 -6.114 30.832 1.00 93.00 226 LYS A C 1
ATOM 1774 O O . LYS A 1 226 ? -18.255 -6.055 31.928 1.00 93.00 226 LYS A O 1
ATOM 1779 N N . GLN A 1 227 ? -19.371 -7.218 30.362 1.00 94.00 227 GLN A N 1
ATOM 1780 C CA . GLN A 1 227 ? -19.148 -8.529 30.950 1.00 94.00 227 GLN A CA 1
ATOM 1781 C C . GLN A 1 227 ? -17.862 -9.126 30.384 1.00 94.00 227 GLN A C 1
ATOM 1783 O O . GLN A 1 227 ? -17.048 -9.574 31.165 1.00 94.00 227 GLN A O 1
ATOM 1788 N N . LEU A 1 228 ? -17.663 -9.031 29.063 1.00 95.19 228 LEU A N 1
ATOM 1789 C CA . LEU A 1 228 ? -16.455 -9.499 28.381 1.00 95.19 228 LEU A CA 1
ATOM 1790 C C . LEU A 1 228 ? -15.183 -8.817 28.900 1.00 95.19 228 LEU A C 1
ATOM 1792 O O . LEU A 1 228 ? -14.169 -9.480 29.004 1.00 95.19 228 LEU A O 1
ATOM 1796 N N . SER A 1 229 ? -15.264 -7.551 29.327 1.00 92.31 229 SER A N 1
ATOM 1797 C CA . SER A 1 229 ? -14.176 -6.806 29.996 1.00 92.31 229 SER A CA 1
ATOM 1798 C C . SER A 1 229 ? -13.854 -7.283 31.429 1.00 92.31 229 SER A C 1
ATOM 1800 O O . SER A 1 229 ? -13.605 -6.468 32.317 1.00 92.31 229 SER A O 1
ATOM 1802 N N . LYS A 1 230 ? -14.147 -8.549 31.714 1.00 92.06 230 LYS A N 1
ATOM 1803 C CA . LYS A 1 230 ? -13.926 -9.278 32.972 1.00 92.06 230 LYS A CA 1
ATOM 1804 C C . LYS A 1 230 ? -13.762 -10.780 32.720 1.00 92.06 230 LYS A C 1
ATOM 1806 O O . LYS A 1 230 ? -13.658 -11.542 33.676 1.00 92.06 230 LYS A O 1
ATOM 1811 N N . ASP A 1 231 ? -13.888 -11.204 31.462 1.00 91.25 231 ASP A N 1
ATOM 1812 C CA . ASP A 1 231 ? -13.900 -12.605 31.056 1.00 91.25 231 ASP A CA 1
ATOM 1813 C C . ASP A 1 231 ? -12.513 -13.006 30.479 1.00 91.25 231 ASP A C 1
ATOM 1815 O O . ASP A 1 231 ? -12.418 -14.093 29.924 1.00 91.25 231 ASP A O 1
ATOM 1819 N N . ASP A 1 232 ? -11.477 -12.158 30.631 1.00 91.81 232 ASP A N 1
ATOM 1820 C CA . ASP A 1 232 ? -10.058 -12.433 30.311 1.00 91.81 232 ASP A CA 1
ATOM 1821 C C . ASP A 1 232 ? -9.803 -12.786 28.832 1.00 91.81 232 ASP A C 1
ATOM 1823 O O . ASP A 1 232 ? -9.275 -13.843 28.504 1.00 91.81 232 ASP A O 1
ATOM 1827 N N . TYR A 1 233 ? -10.259 -11.915 27.924 1.00 95.00 233 TYR A N 1
ATOM 1828 C CA . TYR A 1 233 ? -9.995 -12.037 26.485 1.00 95.00 233 TYR A CA 1
ATOM 1829 C C . TYR A 1 233 ? -8.938 -11.026 26.066 1.00 95.00 233 TYR A C 1
ATOM 1831 O O . TYR A 1 233 ? -9.145 -9.843 26.317 1.00 95.00 233 TYR A O 1
ATOM 1839 N N . ASP A 1 234 ? -7.927 -11.440 25.305 1.00 95.81 234 ASP A N 1
ATOM 1840 C CA . ASP A 1 234 ? -6.891 -10.540 24.781 1.00 95.81 234 ASP A CA 1
ATOM 1841 C C . ASP A 1 234 ? -7.518 -9.409 23.959 1.00 95.81 234 ASP A C 1
ATOM 1843 O O . ASP A 1 234 ? -7.216 -8.231 24.153 1.00 95.81 234 ASP A O 1
ATOM 1847 N N . PHE A 1 235 ? -8.462 -9.754 23.073 1.00 97.62 235 PHE A N 1
ATOM 1848 C CA . PHE A 1 235 ? -9.177 -8.778 22.258 1.00 97.62 235 PHE A CA 1
ATOM 1849 C C . PHE A 1 235 ? -10.695 -8.926 22.321 1.00 97.62 235 PHE A C 1
ATOM 1851 O O . PHE A 1 235 ? -11.274 -10.008 22.204 1.00 97.62 235 PHE A O 1
ATOM 1858 N N . VAL A 1 236 ? -11.384 -7.784 22.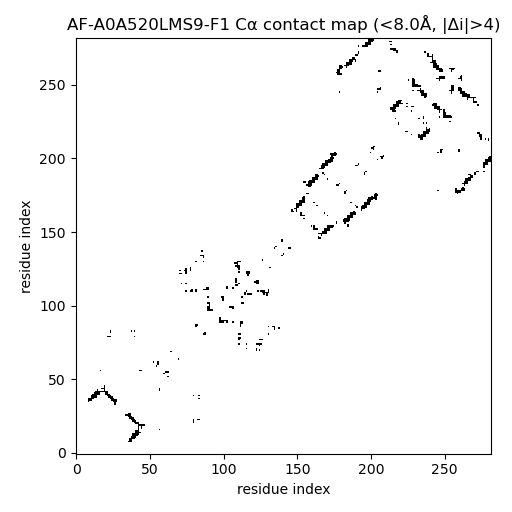408 1.00 98.06 236 VAL A N 1
ATOM 1859 C CA . VAL A 1 236 ? -12.848 -7.727 22.358 1.00 98.06 236 VAL A CA 1
ATOM 1860 C C . VAL A 1 236 ? -13.341 -6.724 21.324 1.00 98.06 236 VAL A C 1
ATOM 1862 O O . VAL A 1 236 ? -13.083 -5.521 21.406 1.00 98.06 236 VAL A O 1
ATOM 1865 N N . TYR A 1 237 ? -14.163 -7.188 20.383 1.00 98.56 237 TYR A N 1
ATOM 1866 C CA . TYR A 1 237 ? -14.751 -6.350 19.345 1.00 98.56 237 TYR A CA 1
ATOM 1867 C C . TYR A 1 237 ? -16.199 -5.945 19.649 1.00 98.56 237 TYR A C 1
ATOM 1869 O O . TYR A 1 237 ? -17.133 -6.750 19.704 1.00 98.56 237 TYR A O 1
ATOM 1877 N N . PHE A 1 238 ? -16.429 -4.639 19.793 1.00 98.31 238 PHE A N 1
ATOM 1878 C CA . PHE A 1 238 ? -17.767 -4.067 19.904 1.00 98.31 238 PHE A CA 1
ATOM 1879 C C . PHE A 1 238 ? -18.337 -3.686 18.535 1.00 98.31 238 PHE A C 1
ATOM 1881 O O . PHE A 1 238 ? -18.363 -2.507 18.149 1.00 98.31 238 PHE A O 1
ATOM 1888 N N . GLU A 1 239 ? -18.880 -4.685 17.848 1.00 97.81 239 GLU A N 1
ATOM 1889 C CA . GLU A 1 239 ? -19.421 -4.630 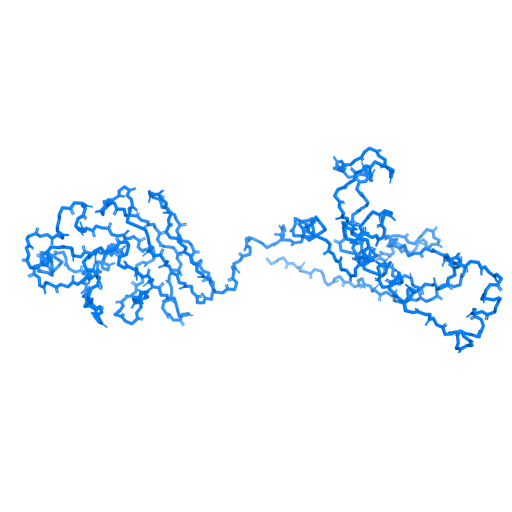16.483 1.00 97.81 239 GLU A CA 1
ATOM 1890 C C . GLU A 1 239 ? -20.339 -3.424 16.241 1.00 97.81 239 GLU A C 1
ATOM 1892 O O . GLU A 1 239 ? -20.208 -2.687 15.266 1.00 97.81 239 GLU A O 1
ATOM 1897 N N . ARG A 1 240 ? -21.236 -3.116 17.192 1.00 96.62 240 ARG A N 1
ATOM 1898 C CA . ARG A 1 240 ? -22.219 -2.025 17.036 1.00 96.62 240 ARG A CA 1
ATOM 1899 C C . ARG A 1 240 ? -21.569 -0.667 16.736 1.00 96.62 240 ARG A C 1
ATOM 1901 O O . ARG A 1 240 ? -22.201 0.200 16.117 1.00 96.62 240 ARG A O 1
ATOM 1908 N N . LYS A 1 241 ? -20.341 -0.452 17.216 1.00 96.88 241 LYS A N 1
ATOM 1909 C CA . LYS A 1 241 ? -19.567 0.778 16.998 1.00 96.88 241 LYS A CA 1
ATOM 1910 C C . LYS A 1 241 ? -18.279 0.562 16.201 1.00 96.88 241 LYS A C 1
ATOM 1912 O O . LYS A 1 241 ? -17.593 1.563 16.009 1.00 96.88 241 LYS A O 1
ATOM 1917 N N . GLY A 1 242 ? -17.983 -0.667 15.776 1.00 97.94 242 GLY A N 1
ATOM 1918 C CA . GLY A 1 242 ? -16.728 -1.026 15.121 1.00 97.94 242 GLY A CA 1
ATOM 1919 C C . GLY A 1 242 ? -15.526 -0.655 15.981 1.00 97.94 242 GLY A C 1
ATOM 1920 O O . GLY A 1 242 ? -14.735 0.180 15.576 1.00 97.94 242 GLY A O 1
ATOM 1921 N N . ARG A 1 243 ? -15.457 -1.133 17.227 1.00 98.38 243 ARG A N 1
ATOM 1922 C CA . ARG A 1 243 ? -14.373 -0.780 18.160 1.00 98.38 243 ARG A CA 1
ATOM 1923 C C . ARG A 1 243 ? -13.676 -2.030 18.652 1.00 98.38 243 ARG A C 1
ATOM 1925 O O . ARG A 1 243 ? -14.355 -2.853 19.260 1.00 98.38 243 ARG A O 1
ATOM 1932 N N . LEU A 1 244 ? -12.375 -2.112 18.427 1.00 98.38 244 LEU A N 1
ATOM 1933 C CA . LEU A 1 244 ? -11.521 -3.176 18.931 1.00 98.38 244 LEU A CA 1
ATOM 1934 C C . LEU A 1 244 ? -10.871 -2.725 20.238 1.00 98.38 244 LEU A C 1
ATOM 1936 O O . LEU A 1 244 ? -10.311 -1.627 20.305 1.00 98.38 244 LEU A O 1
ATOM 1940 N N . TYR A 1 245 ? -11.008 -3.543 21.271 1.00 97.69 245 TYR A N 1
ATOM 1941 C CA . TYR A 1 245 ? -10.414 -3.329 22.581 1.00 97.69 245 TYR A CA 1
ATOM 1942 C C . TYR A 1 245 ? -9.353 -4.394 22.840 1.00 97.69 245 TYR A C 1
ATOM 1944 O O . TYR A 1 245 ? -9.583 -5.536 22.459 1.00 97.69 245 TYR A O 1
ATOM 1952 N N . PHE A 1 246 ? -8.257 -4.003 23.483 1.00 97.00 246 PHE A N 1
ATOM 1953 C CA . PHE A 1 246 ? -7.256 -4.899 24.056 1.00 97.00 246 PHE A CA 1
ATOM 1954 C C . PHE A 1 246 ? -7.453 -4.938 25.568 1.00 97.00 246 PHE A C 1
ATOM 1956 O O . PHE A 1 246 ? -7.664 -3.874 26.164 1.00 97.00 246 PHE A O 1
ATOM 1963 N N . ASP A 1 247 ? -7.410 -6.121 26.165 1.00 94.88 247 ASP A N 1
ATOM 1964 C CA . ASP A 1 247 ? -7.451 -6.305 27.613 1.00 94.88 247 ASP A CA 1
ATOM 1965 C C . ASP A 1 247 ? -6.044 -6.570 28.156 1.00 94.88 247 ASP A C 1
ATOM 1967 O O . ASP A 1 247 ? -5.494 -7.652 27.987 1.00 94.88 247 ASP A O 1
ATOM 1971 N N . GLY A 1 248 ? -5.447 -5.568 28.802 1.00 91.00 248 GLY A N 1
ATOM 1972 C CA . GLY A 1 248 ? -4.096 -5.691 29.353 1.00 91.00 248 GLY A CA 1
ATOM 1973 C C . GLY A 1 248 ? -4.040 -5.943 30.853 1.00 91.00 248 GLY A C 1
ATOM 1974 O O . GLY A 1 248 ? -2.951 -5.919 31.422 1.00 91.00 248 GLY A O 1
ATOM 1975 N N . ASN A 1 249 ? -5.186 -6.113 31.522 1.00 87.69 249 ASN A N 1
ATOM 1976 C CA . ASN A 1 249 ? -5.236 -6.405 32.959 1.00 87.69 249 ASN A CA 1
ATOM 1977 C C . ASN A 1 249 ? -6.100 -7.629 33.308 1.00 87.69 249 ASN A C 1
ATOM 1979 O O . ASN A 1 249 ? -6.454 -7.835 34.474 1.00 87.69 249 ASN A O 1
ATOM 1983 N N . GLY A 1 250 ? -6.422 -8.439 32.302 1.00 83.81 250 GLY A N 1
ATOM 1984 C CA . GLY A 1 250 ? -7.147 -9.695 32.421 1.00 83.81 250 GLY A CA 1
ATOM 1985 C C . GLY A 1 250 ? -8.535 -9.556 33.046 1.00 83.81 250 GLY A C 1
ATOM 1986 O O . GLY A 1 250 ? -9.326 -8.686 32.699 1.00 83.81 250 GLY A O 1
ATOM 1987 N N . ALA A 1 251 ? -8.876 -10.405 34.018 1.00 83.12 251 ALA A N 1
ATOM 1988 C CA . ALA A 1 251 ? -10.220 -10.425 34.618 1.00 83.12 251 ALA A CA 1
ATOM 1989 C C . ALA A 1 251 ? -10.564 -9.217 35.528 1.00 83.12 251 ALA A C 1
ATOM 1991 O O . ALA A 1 251 ? -11.639 -9.176 36.148 1.00 83.12 251 ALA A O 1
ATOM 1992 N N . GLU A 1 252 ? -9.667 -8.239 35.661 1.00 85.12 252 GLU A N 1
ATOM 1993 C CA . GLU A 1 252 ? -9.919 -7.027 36.429 1.00 85.12 252 GLU A CA 1
ATOM 1994 C C . GLU A 1 252 ? -10.955 -6.101 35.758 1.00 85.12 252 GLU A C 1
ATOM 1996 O O . GLU A 1 252 ? -11.548 -6.365 34.718 1.00 85.12 252 GLU A O 1
ATOM 2001 N N . LYS A 1 253 ? -11.304 -4.993 36.419 1.00 80.19 253 LYS A N 1
ATOM 2002 C CA . LYS A 1 253 ? -12.399 -4.143 35.947 1.00 80.19 253 LYS A CA 1
ATOM 2003 C C . LYS A 1 253 ? -11.966 -3.288 34.750 1.00 80.19 253 LYS A C 1
ATOM 2005 O O . LYS A 1 253 ? -11.189 -2.351 34.917 1.00 80.19 253 LYS A O 1
ATOM 2010 N N . ASN A 1 254 ? -12.699 -3.432 33.645 1.00 87.50 254 ASN A N 1
ATOM 2011 C CA . ASN A 1 254 ? -12.532 -2.714 32.372 1.00 87.50 254 ASN A CA 1
ATOM 2012 C C . ASN A 1 254 ? -11.468 -3.386 31.497 1.00 87.50 254 ASN A C 1
ATOM 2014 O O . ASN A 1 254 ? -11.612 -4.565 31.262 1.00 87.50 254 ASN A O 1
ATOM 2018 N N . TRP A 1 255 ? -10.518 -2.640 30.944 1.00 93.12 255 TRP A N 1
ATOM 2019 C CA . TRP A 1 255 ? -9.516 -3.155 30.004 1.00 93.12 255 TRP A CA 1
ATOM 2020 C C . TRP A 1 255 ? -8.098 -2.835 30.494 1.00 93.12 255 TRP A C 1
ATOM 2022 O O . TRP A 1 255 ? -7.182 -2.731 29.696 1.00 93.12 255 TRP A O 1
ATOM 2032 N N . GLY A 1 256 ? -7.956 -2.490 31.773 1.00 90.06 256 GLY A N 1
ATOM 2033 C CA . GLY A 1 256 ? -6.765 -1.843 32.314 1.00 90.06 256 GLY A CA 1
ATOM 2034 C C . GLY A 1 256 ? -6.816 -0.320 32.286 1.00 90.06 256 GLY A C 1
ATOM 2035 O O . GLY A 1 256 ? -7.797 0.321 31.871 1.00 90.06 256 GLY A O 1
ATOM 2036 N N . ASN A 1 257 ? -5.746 0.276 32.804 1.00 92.00 257 ASN A N 1
ATOM 2037 C CA . ASN A 1 257 ? -5.433 1.680 32.590 1.00 92.00 257 ASN A CA 1
ATOM 2038 C C . ASN A 1 257 ? -4.927 1.898 31.151 1.00 92.00 257 ASN A C 1
ATOM 2040 O O . ASN A 1 257 ? -4.660 0.950 30.425 1.00 92.00 257 ASN A O 1
ATOM 2044 N N . SER A 1 258 ? -4.786 3.154 30.718 1.00 91.00 258 SER A N 1
ATOM 2045 C CA . SER A 1 258 ? -4.446 3.455 29.320 1.00 91.00 258 SER A CA 1
ATOM 2046 C C . SER A 1 258 ? -3.088 2.930 28.853 1.00 91.00 258 SER A C 1
ATOM 2048 O O . SER A 1 258 ? -2.848 2.967 27.654 1.00 91.00 258 SER A O 1
ATOM 2050 N N . SER A 1 259 ? -2.207 2.508 29.756 1.00 90.94 259 SER A N 1
ATOM 2051 C CA . SER A 1 259 ? -0.929 1.878 29.422 1.00 90.94 259 SER A CA 1
ATOM 2052 C C . SER A 1 259 ? -0.967 0.351 29.482 1.00 90.94 259 SER A C 1
ATOM 2054 O O . SER A 1 259 ? -0.013 -0.282 29.057 1.00 90.94 259 SER A O 1
ATOM 2056 N N . GLU A 1 260 ? -2.043 -0.228 30.012 1.00 92.19 260 GLU A N 1
ATOM 2057 C CA . GLU A 1 260 ? -2.259 -1.676 30.073 1.00 92.19 260 GLU A CA 1
ATOM 2058 C C . GLU A 1 260 ? -3.146 -2.107 28.909 1.00 92.19 260 GLU A C 1
ATOM 2060 O O . GLU A 1 260 ? -2.739 -2.921 28.095 1.00 92.19 260 GLU A O 1
ATOM 2065 N N . GLY A 1 261 ? -4.328 -1.505 28.773 1.00 94.69 261 GLY A N 1
ATOM 2066 C CA . GLY A 1 261 ? -5.260 -1.835 27.703 1.00 94.69 261 GLY A CA 1
ATOM 2067 C C . GLY A 1 261 ? -6.380 -0.812 27.546 1.00 94.69 261 GLY A C 1
ATOM 2068 O O . GLY A 1 261 ? -6.423 0.250 28.179 1.00 94.69 261 GLY A O 1
ATOM 2069 N N . GLY A 1 262 ? -7.287 -1.078 26.613 1.00 96.19 262 GLY A N 1
ATOM 2070 C CA . GLY A 1 262 ? -8.315 -0.126 26.220 1.00 96.19 262 GLY A CA 1
ATOM 2071 C C . GLY A 1 262 ? -8.612 -0.147 24.732 1.00 96.19 262 GLY A C 1
ATOM 2072 O O . GLY A 1 262 ? -8.657 -1.193 24.102 1.00 96.19 262 GLY A O 1
ATOM 2073 N N . LEU A 1 263 ? -8.934 1.020 24.167 1.00 97.12 263 LEU A N 1
ATOM 2074 C CA . LEU A 1 263 ? -9.356 1.105 22.767 1.00 97.12 263 LEU A CA 1
ATOM 2075 C C . LEU A 1 263 ? -8.137 1.123 21.841 1.00 97.12 263 LEU A C 1
ATOM 2077 O O . LEU A 1 263 ? -7.370 2.081 21.896 1.00 97.12 263 LEU A O 1
ATOM 2081 N N . VAL A 1 264 ? -8.065 0.135 20.951 1.00 96.44 264 VAL A N 1
ATOM 2082 C CA . VAL A 1 264 ? -6.989 -0.051 19.966 1.00 96.44 264 VAL A CA 1
ATOM 2083 C C . VAL A 1 264 ? -7.343 0.628 18.652 1.00 96.44 264 VAL A C 1
ATOM 2085 O O . VAL A 1 264 ? -6.681 1.558 18.217 1.00 96.44 264 VAL A O 1
ATOM 2088 N N . ALA A 1 265 ? -8.463 0.227 18.049 1.00 97.44 265 ALA A N 1
ATOM 2089 C CA . ALA A 1 265 ? -8.835 0.677 16.715 1.00 97.44 265 ALA A CA 1
ATOM 2090 C C . ALA A 1 265 ? -10.345 0.886 16.570 1.00 97.44 265 ALA A C 1
ATOM 2092 O O . ALA A 1 265 ? -11.180 0.373 17.329 1.00 97.44 265 ALA A O 1
ATOM 2093 N N . ILE A 1 266 ? -10.711 1.677 15.564 1.00 98.19 266 ILE A N 1
ATOM 2094 C CA . ILE A 1 266 ? -12.090 1.922 15.154 1.00 98.19 266 ILE A CA 1
ATOM 2095 C C . ILE A 1 266 ? -12.261 1.508 13.691 1.00 98.19 266 ILE A C 1
ATOM 2097 O O . ILE A 1 266 ? -11.949 2.289 12.791 1.00 98.19 266 ILE A O 1
ATOM 2101 N N . LEU A 1 267 ? -12.847 0.334 13.464 1.00 98.19 267 LEU A N 1
ATOM 2102 C CA . LEU A 1 267 ? -13.154 -0.183 12.135 1.00 98.19 267 LEU A CA 1
ATOM 2103 C C . LEU A 1 267 ? -14.380 0.525 11.540 1.00 98.19 267 LEU A C 1
ATOM 2105 O O . LEU A 1 267 ? -15.496 0.494 12.078 1.00 98.19 267 LEU A O 1
ATOM 2109 N N . LYS A 1 268 ? -14.176 1.209 10.414 1.00 97.31 268 LYS A N 1
ATOM 2110 C CA . LYS A 1 268 ? -15.241 1.805 9.597 1.00 97.31 268 LYS A CA 1
ATOM 2111 C C . LYS A 1 268 ? -15.941 0.726 8.780 1.00 97.31 268 LYS A C 1
ATOM 2113 O O . LYS A 1 268 ? -15.376 -0.316 8.512 1.00 97.31 268 LYS A O 1
ATOM 2118 N N . GLY A 1 269 ? -17.220 0.938 8.474 1.00 95.94 269 GLY A N 1
ATOM 2119 C CA . GLY A 1 269 ? -18.079 -0.112 7.909 1.00 95.94 269 GLY A CA 1
ATOM 2120 C C . GLY A 1 269 ? -18.601 -1.107 8.952 1.00 95.94 269 GLY A C 1
ATOM 2121 O O . GLY A 1 269 ? -19.712 -1.596 8.793 1.00 95.94 269 GLY A O 1
ATOM 2122 N N . LYS A 1 270 ? -17.895 -1.266 10.085 1.00 97.25 270 LYS A N 1
ATOM 2123 C CA . LYS A 1 270 ? -18.205 -2.246 11.141 1.00 97.25 270 LYS A CA 1
ATOM 2124 C C . LYS A 1 270 ? -18.250 -3.671 10.564 1.00 97.25 270 LYS A C 1
ATOM 2126 O O . LYS A 1 270 ? -19.282 -4.331 10.711 1.00 97.25 270 LYS A O 1
ATOM 2131 N N . PRO A 1 271 ? -17.175 -4.108 9.887 1.00 97.12 271 PRO A N 1
ATOM 2132 C CA . PRO A 1 271 ? -17.102 -5.464 9.364 1.00 97.12 271 PRO A CA 1
ATOM 2133 C C . PRO A 1 271 ? -17.265 -6.465 10.507 1.00 97.12 271 PRO A C 1
ATOM 2135 O O . PRO A 1 271 ? -17.057 -6.123 11.683 1.00 97.12 271 PRO A O 1
ATOM 2138 N N . GLU A 1 272 ? -17.674 -7.677 10.159 1.00 95.62 272 GLU A N 1
ATOM 2139 C CA . GLU A 1 272 ? -17.556 -8.802 11.078 1.00 95.62 272 GLU A CA 1
ATOM 2140 C C . GLU A 1 272 ? -16.068 -9.095 11.290 1.00 95.62 272 GLU A C 1
ATOM 2142 O O . GLU A 1 272 ? -15.265 -8.901 10.382 1.00 95.62 272 GLU A O 1
ATOM 2147 N N . LEU A 1 273 ? -15.720 -9.461 12.521 1.00 96.94 273 LEU A N 1
ATOM 2148 C CA . LEU A 1 273 ? -14.374 -9.862 12.908 1.00 96.94 273 LEU A CA 1
ATOM 2149 C C . LEU A 1 273 ? -14.469 -11.157 13.702 1.00 96.94 273 LEU A C 1
ATOM 2151 O O . LEU A 1 273 ? -15.374 -11.321 14.535 1.00 96.94 273 LEU A O 1
ATOM 2155 N N . THR A 1 274 ? -13.503 -12.019 13.459 1.00 96.56 274 THR A N 1
ATOM 2156 C CA . THR A 1 274 ? -13.292 -13.326 14.065 1.00 96.56 274 THR A CA 1
ATOM 2157 C C . THR A 1 274 ? -11.865 -13.411 14.606 1.00 96.56 274 THR A C 1
ATOM 2159 O O . THR A 1 274 ? -11.093 -12.460 14.478 1.00 96.56 274 THR A O 1
ATOM 2162 N N . VAL A 1 275 ? -11.522 -14.509 15.282 1.00 96.44 275 VAL A N 1
ATOM 2163 C CA . VAL A 1 275 ? -10.161 -14.668 15.821 1.00 96.44 275 VAL A CA 1
ATOM 2164 C C . VAL A 1 275 ? -9.152 -14.897 14.695 1.00 96.44 275 VAL A C 1
ATOM 2166 O O . VAL A 1 275 ? -8.011 -14.469 14.797 1.00 96.44 275 VAL A O 1
ATOM 2169 N N . GLU A 1 276 ? -9.603 -15.498 13.598 1.00 96.25 276 GLU A N 1
ATOM 2170 C CA . GLU A 1 276 ? -8.829 -15.793 12.395 1.00 96.25 276 GLU A CA 1
ATOM 2171 C C . GLU A 1 276 ? -8.354 -14.526 11.669 1.00 96.25 276 GLU A C 1
ATOM 2173 O O . GLU A 1 276 ? -7.370 -14.569 10.939 1.00 96.25 276 GLU A O 1
ATOM 2178 N N . ASP A 1 277 ? -9.018 -13.393 11.912 1.00 96.94 277 ASP A N 1
ATOM 2179 C CA . ASP A 1 277 ? -8.642 -12.090 11.365 1.00 96.94 277 ASP A CA 1
ATOM 2180 C C . ASP A 1 277 ? -7.515 -11.415 12.168 1.00 96.94 277 ASP A C 1
ATOM 2182 O O . ASP A 1 277 ? -7.025 -10.360 11.764 1.00 96.94 277 ASP A O 1
ATOM 2186 N N . ILE A 1 278 ? -7.120 -11.963 13.325 1.00 96.38 278 ILE A N 1
ATOM 2187 C CA . ILE A 1 278 ? -6.081 -11.393 14.191 1.00 96.38 278 ILE A CA 1
ATOM 2188 C C . ILE A 1 278 ? -4.838 -12.277 14.141 1.00 96.38 278 ILE A C 1
ATOM 2190 O O . ILE A 1 278 ? -4.876 -13.456 14.486 1.00 96.38 278 ILE A O 1
ATOM 2194 N N . THR A 1 279 ? -3.715 -11.688 13.739 1.00 94.25 279 THR A N 1
ATOM 2195 C CA . THR A 1 279 ? -2.433 -12.386 13.604 1.00 94.25 279 THR A CA 1
ATOM 2196 C C . THR A 1 279 ? -1.445 -11.870 14.640 1.00 94.25 279 THR A C 1
ATOM 2198 O O . THR A 1 279 ? -1.223 -10.666 14.739 1.00 94.25 279 THR A O 1
ATOM 2201 N N . LEU A 1 280 ? -0.836 -12.779 15.402 1.00 91.62 280 LEU A N 1
ATOM 2202 C CA . LEU A 1 280 ? 0.276 -12.451 16.289 1.00 91.62 280 LEU A CA 1
ATOM 2203 C C . LEU A 1 280 ? 1.579 -12.440 15.480 1.00 91.62 280 LEU A C 1
ATOM 2205 O O . LEU A 1 280 ? 1.919 -13.436 14.839 1.00 91.62 280 LEU A O 1
ATOM 2209 N N . LEU A 1 281 ? 2.282 -11.314 15.500 1.00 88.31 281 LEU A N 1
ATOM 2210 C CA . LEU A 1 281 ? 3.627 -11.172 14.960 1.00 88.31 281 LEU A CA 1
ATOM 2211 C C . LEU A 1 281 ? 4.631 -11.749 15.960 1.00 88.31 281 LEU A C 1
ATOM 2213 O O . LEU A 1 281 ? 4.480 -11.557 17.168 1.00 88.31 281 LEU A O 1
ATOM 2217 N N . ALA A 1 282 ? 5.609 -12.484 15.434 1.00 72.31 282 ALA A N 1
ATOM 2218 C CA . ALA A 1 282 ? 6.695 -13.079 16.207 1.00 72.31 282 ALA A CA 1
ATOM 2219 C C . ALA A 1 282 ? 7.766 -12.052 16.590 1.00 72.31 282 ALA A C 1
ATOM 2221 O O . ALA A 1 282 ? 7.938 -11.077 15.823 1.00 72.31 282 ALA A O 1
#

Secondary structure (DSSP, 8-state):
----------EEEE--TT--S----SS-TT-TT----EEEE----SSS-TTTSTTTTT-GGG-PPPHHHHHHHHHHHHHHHHHHTT---TT--SSS--SSSSTTS--SS-TTSS--B-TTSPBP-S--HHHHHHHHHHHGGGSSS---SS-EEE--TTT-EEE--SS--EEEE-S----STTT-EEEES--GGGT-EEEE-TTT-GGGTT-SS--EEE-S-HHHHHHHTTS--SEEEEGGGTEEEE-SSTTSSSS-STTT-EEEEEESS-----GGGEEE--

Mean predicted aligned error: 17.36 Å